Protein AF-A0A842PFP7-F1 (afdb_monomer)

Mean predicted aligned error: 5.29 Å

Structure (mmCIF, N/CA/C/O backbone):
data_AF-A0A842PFP7-F1
#
_entry.id   AF-A0A842PFP7-F1
#
loop_
_atom_site.group_PDB
_atom_site.id
_atom_site.type_symbol
_atom_site.label_atom_id
_atom_site.label_alt_id
_atom_site.label_comp_id
_atom_site.label_asym_id
_atom_site.label_entity_id
_atom_site.label_seq_id
_atom_site.pdbx_PDB_ins_code
_atom_site.Cartn_x
_atom_site.Cartn_y
_atom_site.Cartn_z
_atom_site.occupancy
_atom_site.B_iso_or_equiv
_atom_site.auth_seq_id
_atom_site.auth_comp_id
_atom_site.auth_asym_id
_atom_site.auth_atom_id
_atom_site.pdbx_PDB_model_num
ATOM 1 N N . PHE A 1 1 ? -12.651 -3.821 22.598 1.00 84.25 1 PHE A N 1
ATOM 2 C CA . PHE A 1 1 ? -13.969 -4.424 22.304 1.00 84.25 1 PHE A CA 1
ATOM 3 C C . PHE A 1 1 ? -15.049 -3.924 23.261 1.00 84.25 1 PHE A C 1
ATOM 5 O O . PHE A 1 1 ? -15.957 -3.233 22.814 1.00 84.25 1 PHE A O 1
ATOM 12 N N . GLU A 1 2 ? -14.904 -4.148 24.573 1.00 88.50 2 GLU A N 1
ATOM 13 C CA . GLU A 1 2 ? -15.888 -3.735 25.594 1.00 88.50 2 GLU A CA 1
ATOM 14 C C . 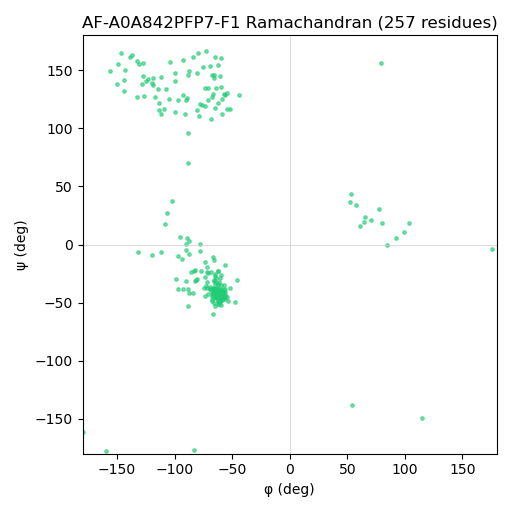GLU A 1 2 ? -16.251 -2.244 25.524 1.00 88.50 2 GLU A C 1
ATOM 16 O O . GLU A 1 2 ? -17.424 -1.899 25.436 1.00 88.50 2 GLU A O 1
ATOM 21 N N . LYS A 1 3 ? -15.245 -1.358 25.443 1.00 88.62 3 LYS A N 1
ATOM 22 C CA . LYS A 1 3 ? -15.447 0.098 25.309 1.00 88.62 3 LYS A CA 1
ATOM 23 C C . LYS A 1 3 ? -16.290 0.491 24.083 1.00 88.62 3 LYS A C 1
ATOM 25 O O . LYS A 1 3 ? -17.019 1.472 24.141 1.00 88.62 3 LYS A O 1
ATOM 30 N N . ARG A 1 4 ? -16.166 -0.237 22.964 1.00 89.62 4 ARG A N 1
ATOM 31 C CA . ARG A 1 4 ? -16.817 0.105 21.684 1.00 89.62 4 ARG A CA 1
ATOM 32 C C . ARG A 1 4 ? -18.222 -0.476 21.567 1.00 89.62 4 ARG A C 1
ATOM 34 O O . ARG A 1 4 ? -19.101 0.205 21.047 1.00 89.62 4 ARG A O 1
ATOM 41 N N . PHE A 1 5 ? -18.395 -1.726 21.993 1.00 90.62 5 PHE A N 1
ATOM 42 C CA . PHE A 1 5 ? -19.610 -2.510 21.753 1.00 90.62 5 PHE A CA 1
ATOM 43 C C . PHE A 1 5 ? -20.421 -2.786 23.025 1.00 90.62 5 PHE A C 1
ATOM 45 O O . PHE A 1 5 ? -21.506 -3.351 22.941 1.00 90.62 5 PHE A O 1
ATOM 52 N N . GLY A 1 6 ? -19.913 -2.428 24.210 1.00 89.44 6 GLY A N 1
ATOM 53 C CA . GLY A 1 6 ? -20.594 -2.679 25.485 1.00 89.44 6 GLY A CA 1
ATOM 54 C C . GLY A 1 6 ? -20.764 -4.166 25.812 1.00 89.44 6 GLY A C 1
ATOM 55 O O . GLY A 1 6 ? -21.626 -4.527 26.608 1.00 89.44 6 GLY A O 1
ATOM 56 N N . ARG A 1 7 ? -19.976 -5.040 25.174 1.00 85.50 7 ARG A N 1
ATOM 57 C CA . ARG A 1 7 ? -20.019 -6.494 25.355 1.00 85.50 7 ARG A CA 1
ATOM 58 C C . ARG A 1 7 ? -18.827 -6.947 26.181 1.00 85.50 7 ARG A C 1
ATOM 60 O O . ARG A 1 7 ? -17.694 -6.677 25.789 1.00 85.50 7 ARG A O 1
ATOM 67 N N . THR A 1 8 ? -19.086 -7.653 27.278 1.00 87.75 8 THR A N 1
ATOM 68 C CA . THR A 1 8 ? -18.049 -8.392 28.005 1.00 87.75 8 THR A CA 1
ATOM 69 C C . THR A 1 8 ? -17.557 -9.537 27.136 1.00 87.75 8 THR A C 1
ATOM 71 O O . THR A 1 8 ? -18.361 -10.313 26.614 1.00 87.75 8 THR A O 1
ATOM 74 N N . VAL A 1 9 ? -16.241 -9.641 26.983 1.00 85.94 9 VAL A N 1
ATOM 75 C CA . VAL A 1 9 ? -15.642 -10.691 26.158 1.00 85.94 9 VAL A CA 1
ATOM 76 C C . VAL A 1 9 ? -15.653 -12.010 26.930 1.00 85.94 9 VAL A C 1
ATOM 78 O O . VAL A 1 9 ? -15.108 -12.104 28.029 1.00 85.94 9 VAL A O 1
ATOM 81 N N . SER A 1 10 ? -16.306 -13.034 26.378 1.00 84.69 10 SER A N 1
ATOM 82 C CA . SER A 1 10 ? -16.307 -14.382 26.959 1.00 84.69 10 SER A CA 1
ATOM 83 C C . SER A 1 10 ? -14.958 -15.055 26.699 1.00 84.69 10 SER A C 1
ATOM 85 O O . SER A 1 10 ? -14.316 -14.723 25.706 1.00 84.69 10 SER A O 1
ATOM 87 N N . PRO A 1 11 ? -14.502 -16.002 27.538 1.00 91.06 11 PRO A N 1
ATOM 88 C CA . PRO A 1 11 ? -13.272 -16.737 27.264 1.00 91.06 11 PRO A CA 1
ATOM 89 C C . PRO A 1 11 ? -13.312 -17.394 25.881 1.00 91.06 11 PRO A C 1
ATOM 91 O O . PRO A 1 11 ? -14.273 -18.085 25.546 1.00 91.06 11 PRO A O 1
ATOM 94 N N . PHE A 1 12 ? -12.257 -17.195 25.097 1.00 91.50 12 PHE A N 1
ATOM 95 C CA . PHE A 1 12 ? -12.126 -17.747 23.753 1.00 91.50 12 PHE A CA 1
ATOM 96 C C . PHE A 1 12 ? -10.713 -18.296 23.536 1.00 91.50 12 PHE A C 1
ATOM 98 O O . PHE A 1 12 ? -9.770 -17.967 24.259 1.00 91.50 12 PHE A O 1
ATOM 105 N N . LYS A 1 13 ? -10.572 -19.128 22.505 1.00 93.88 13 LYS A N 1
ATOM 106 C CA . LYS A 1 13 ? -9.288 -19.538 21.938 1.00 93.88 13 LYS A CA 1
ATOM 107 C C . LYS A 1 13 ? -9.256 -19.039 20.499 1.00 93.88 13 LYS A C 1
ATOM 109 O O . LYS A 1 13 ? -10.187 -19.314 19.751 1.00 93.88 13 LYS A O 1
ATOM 114 N N . ALA A 1 14 ? -8.207 -18.313 20.134 1.00 92.69 14 ALA A N 1
ATOM 115 C CA . ALA A 1 14 ? -7.992 -17.850 18.771 1.00 92.69 14 ALA A CA 1
ATOM 116 C C . ALA A 1 14 ? -6.749 -18.526 18.192 1.00 92.69 14 ALA A C 1
ATOM 118 O O . ALA A 1 14 ? -5.709 -18.598 18.848 1.00 92.69 14 ALA A O 1
ATOM 119 N N . GLU A 1 15 ? -6.873 -19.017 16.967 1.00 94.69 15 GLU A N 1
ATOM 120 C CA . GLU A 1 15 ? -5.774 -19.518 16.150 1.00 94.69 15 GLU A CA 1
ATOM 121 C C . GLU A 1 15 ? -5.788 -18.728 14.842 1.00 94.69 15 GLU A C 1
ATOM 123 O O . GLU A 1 15 ? -6.857 -18.373 14.345 1.00 94.69 15 GLU A O 1
ATOM 128 N N . VAL A 1 16 ? -4.608 -18.406 14.318 1.00 92.94 16 VAL A N 1
ATOM 129 C CA . VAL A 1 16 ? -4.468 -17.630 13.086 1.00 92.94 16 VAL A CA 1
ATOM 130 C C . VAL A 1 16 ? -3.581 -18.379 12.108 1.00 92.94 16 VAL A C 1
ATOM 132 O O . VAL A 1 16 ? -2.457 -18.767 12.431 1.00 92.94 16 VAL A O 1
ATOM 135 N N . GLU A 1 17 ? -4.092 -18.540 10.896 1.00 94.00 17 GLU A N 1
ATOM 136 C CA . GLU A 1 17 ? -3.351 -18.981 9.725 1.00 94.00 17 GLU A CA 1
ATOM 137 C C . GLU A 1 17 ? -3.448 -17.872 8.676 1.00 94.00 17 GLU A C 1
ATOM 139 O O . GLU A 1 17 ? -4.489 -17.231 8.532 1.00 94.00 17 GLU A O 1
ATOM 144 N N . THR A 1 18 ? -2.349 -17.584 7.983 1.00 91.38 18 THR A N 1
ATOM 145 C CA . THR A 1 18 ? -2.320 -16.537 6.960 1.00 91.38 18 THR A CA 1
ATOM 146 C C . THR A 1 18 ? -1.428 -16.944 5.803 1.00 91.38 18 THR A C 1
ATOM 148 O O . THR A 1 18 ? -0.366 -17.537 5.995 1.00 91.38 18 THR A O 1
ATOM 151 N N . THR A 1 19 ? -1.867 -16.590 4.600 1.00 89.31 19 THR A N 1
ATOM 152 C CA . THR A 1 19 ? -1.094 -16.711 3.363 1.00 89.31 19 THR A CA 1
ATOM 153 C C . THR A 1 19 ? -0.232 -15.476 3.099 1.00 89.31 19 THR A C 1
ATOM 155 O O . THR A 1 19 ? 0.600 -15.505 2.197 1.00 89.31 19 THR A O 1
ATOM 158 N N . ILE A 1 20 ? -0.395 -14.396 3.878 1.00 90.25 20 ILE A N 1
ATOM 159 C CA . ILE A 1 20 ? 0.415 -13.184 3.743 1.00 90.25 20 ILE A CA 1
ATOM 160 C C . ILE A 1 20 ? 1.813 -13.475 4.309 1.00 90.25 20 ILE A C 1
ATOM 162 O O . ILE A 1 20 ? 1.936 -13.761 5.507 1.00 90.25 20 ILE A O 1
ATOM 166 N N . PRO A 1 21 ? 2.882 -13.381 3.496 1.00 88.44 21 PRO A N 1
ATOM 167 C CA . PRO A 1 21 ? 4.229 -13.643 3.974 1.00 88.44 21 PRO A CA 1
ATOM 168 C C . PRO A 1 21 ? 4.621 -12.679 5.098 1.00 88.44 21 PRO A C 1
ATOM 170 O O . PRO A 1 21 ? 4.231 -11.506 5.139 1.00 88.44 21 PRO A O 1
ATOM 173 N N . ARG A 1 22 ? 5.401 -13.184 6.053 1.00 85.12 22 ARG A N 1
ATOM 174 C CA . ARG A 1 22 ? 5.746 -12.421 7.254 1.00 85.12 22 ARG A CA 1
ATOM 175 C C . ARG A 1 22 ? 6.762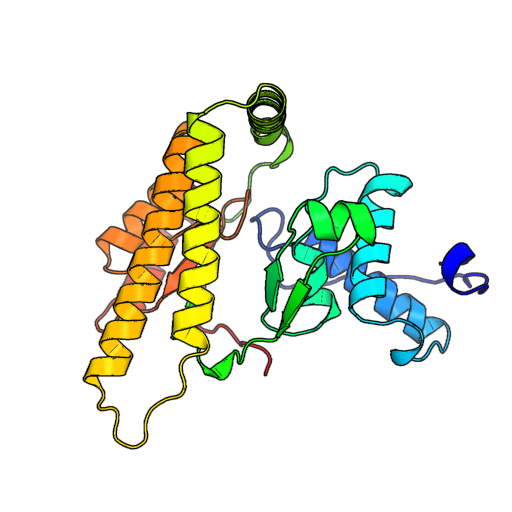 -11.330 6.945 1.00 85.12 22 ARG A C 1
ATOM 177 O O . ARG A 1 22 ? 7.779 -11.581 6.314 1.00 85.12 22 ARG A O 1
ATOM 184 N N . GLN A 1 23 ? 6.495 -10.135 7.470 1.00 81.75 23 GLN A N 1
ATOM 185 C CA . GLN A 1 23 ? 7.404 -8.981 7.453 1.00 81.75 23 GLN A CA 1
ATOM 186 C C . GLN A 1 23 ? 7.800 -8.481 6.057 1.00 81.75 23 GLN A C 1
ATOM 188 O O . GLN A 1 23 ? 8.701 -7.662 5.957 1.00 81.75 23 GLN A O 1
ATOM 193 N N . VAL A 1 24 ? 7.085 -8.871 4.993 1.00 85.06 24 VAL A N 1
ATOM 194 C CA . VAL A 1 24 ? 7.456 -8.475 3.624 1.00 85.06 24 VAL A CA 1
ATOM 195 C C . VAL A 1 24 ? 6.843 -7.153 3.131 1.00 85.06 24 VAL A C 1
ATOM 197 O O . VAL A 1 24 ? 6.993 -6.781 1.969 1.00 85.06 24 VAL A O 1
ATOM 200 N N . GLY A 1 25 ? 6.135 -6.414 3.990 1.00 86.06 25 GLY A N 1
ATOM 201 C CA . GLY A 1 25 ? 5.490 -5.148 3.611 1.00 86.06 25 GLY A CA 1
ATOM 202 C C . GLY A 1 25 ? 4.185 -5.314 2.819 1.00 86.06 25 GLY A C 1
ATOM 203 O O . GLY A 1 25 ? 3.858 -4.456 2.005 1.00 86.06 25 GLY A O 1
ATOM 204 N N . LEU A 1 26 ? 3.451 -6.406 3.062 1.00 91.25 26 LEU A N 1
ATOM 205 C CA . LEU A 1 26 ? 2.120 -6.700 2.497 1.00 91.25 26 LEU A CA 1
ATOM 206 C C . LEU A 1 26 ? 0.994 -6.542 3.535 1.00 91.25 26 LEU A C 1
ATOM 208 O O . LEU A 1 26 ? -0.030 -7.214 3.464 1.00 91.25 26 LEU A O 1
ATOM 212 N N . SER A 1 27 ? 1.206 -5.685 4.539 1.00 91.62 27 SER A N 1
ATOM 213 C CA . SER A 1 27 ? 0.182 -5.329 5.534 1.00 91.62 27 SER A CA 1
ATOM 214 C C . SER A 1 27 ? -0.402 -6.512 6.326 1.00 91.62 27 SER A C 1
ATOM 216 O O . SER A 1 27 ? -1.571 -6.516 6.703 1.00 91.62 27 SER A O 1
ATOM 218 N N . GLY A 1 28 ? 0.419 -7.529 6.601 1.00 91.69 28 GLY A N 1
ATOM 219 C CA . GLY A 1 28 ? -0.031 -8.740 7.292 1.00 91.69 28 GLY A CA 1
ATOM 220 C C . GLY A 1 28 ? -0.481 -8.516 8.740 1.00 91.69 28 GLY A C 1
ATOM 221 O O . GLY A 1 28 ? -1.416 -9.176 9.180 1.00 91.69 28 GLY A O 1
ATOM 222 N N . SER A 1 29 ? 0.138 -7.585 9.478 1.00 90.50 29 SER A N 1
ATOM 223 C CA . SER A 1 29 ? -0.236 -7.310 10.876 1.00 90.50 29 SER A CA 1
ATOM 224 C C . SER A 1 29 ? -1.656 -6.757 10.977 1.00 90.50 29 SER A C 1
ATOM 226 O O . SER A 1 29 ? -2.506 -7.355 11.628 1.00 90.50 29 SER A O 1
ATOM 228 N N . SER A 1 30 ? -1.946 -5.696 10.229 1.00 93.38 30 SER A N 1
ATOM 229 C CA . SER A 1 30 ? -3.274 -5.090 10.179 1.00 93.38 30 SER A CA 1
ATOM 230 C C . SER A 1 30 ? -4.342 -6.035 9.649 1.00 93.38 30 SER A C 1
ATOM 232 O O . SER A 1 30 ? -5.473 -6.003 10.132 1.00 93.38 30 SER A O 1
ATOM 234 N N . ALA A 1 31 ? -3.987 -6.920 8.711 1.00 94.38 31 ALA A N 1
ATOM 235 C CA . ALA A 1 31 ? -4.905 -7.937 8.213 1.00 94.38 31 ALA A CA 1
ATOM 236 C C . ALA A 1 31 ? -5.296 -8.924 9.323 1.00 94.38 31 ALA A C 1
ATOM 238 O O . ALA A 1 31 ? -6.477 -9.227 9.482 1.00 94.38 31 ALA A O 1
ATOM 239 N N . ILE A 1 32 ? -4.325 -9.383 10.122 1.00 94.62 32 ILE A N 1
ATOM 240 C CA . ILE A 1 32 ? -4.573 -10.267 11.270 1.00 94.62 32 ILE A CA 1
ATOM 241 C C . ILE A 1 32 ? -5.444 -9.562 12.309 1.00 94.62 32 ILE A C 1
ATOM 243 O O . ILE A 1 32 ? -6.397 -10.155 12.806 1.00 94.62 32 ILE A O 1
ATOM 247 N N . GLU A 1 33 ? -5.156 -8.302 12.622 1.00 94.69 33 GLU A N 1
ATOM 248 C CA . GLU A 1 33 ? -5.920 -7.545 13.614 1.00 94.69 33 GLU A CA 1
ATOM 249 C C . GLU A 1 33 ? -7.355 -7.264 13.162 1.00 94.69 33 GLU A C 1
ATOM 251 O O . GLU A 1 33 ? -8.297 -7.441 13.939 1.00 94.69 33 GLU A O 1
ATOM 256 N N . THR A 1 34 ? -7.540 -6.911 11.888 1.00 95.69 34 THR A N 1
ATOM 257 C CA . THR A 1 34 ? -8.862 -6.730 11.276 1.00 95.69 34 THR A CA 1
ATOM 258 C C . THR A 1 34 ? -9.645 -8.044 11.288 1.00 95.69 34 THR A C 1
ATOM 260 O O . THR A 1 34 ? -10.784 -8.076 11.757 1.00 95.69 34 THR A O 1
ATOM 263 N N . ALA A 1 35 ? -9.031 -9.151 10.854 1.00 95.50 35 ALA A N 1
ATOM 264 C CA . ALA A 1 35 ? -9.655 -10.474 10.863 1.00 95.50 35 ALA A CA 1
ATOM 265 C C . ALA A 1 35 ? -10.009 -10.935 12.284 1.00 95.50 35 ALA A C 1
ATOM 267 O O . ALA A 1 35 ? -11.083 -11.498 12.509 1.00 95.50 35 ALA A O 1
ATOM 268 N N . PHE A 1 36 ? -9.140 -10.666 13.258 1.00 95.00 36 PHE A N 1
ATOM 269 C CA . PHE A 1 36 ? -9.385 -10.983 14.659 1.00 95.00 36 PHE A CA 1
ATOM 270 C C . PHE A 1 36 ? -10.569 -10.188 15.219 1.00 95.00 36 PHE A C 1
ATOM 272 O O . PHE A 1 36 ? -11.437 -10.762 15.874 1.00 95.00 36 PHE A O 1
ATOM 279 N N . LEU A 1 37 ? -10.657 -8.889 14.923 1.00 94.31 37 LEU A N 1
ATOM 280 C CA . LEU A 1 37 ? -11.768 -8.048 15.362 1.00 94.31 37 LEU A CA 1
ATOM 281 C C . LEU A 1 37 ? -13.102 -8.477 14.734 1.00 94.31 37 LEU A C 1
ATOM 283 O O . LEU A 1 37 ? -14.097 -8.579 15.451 1.00 94.31 37 LEU A O 1
ATOM 287 N N . LEU A 1 38 ? -13.113 -8.792 13.436 1.00 94.50 38 LEU A N 1
ATOM 288 C CA . LEU A 1 38 ? -14.283 -9.347 12.746 1.00 94.50 38 LEU A CA 1
ATOM 289 C C . LEU A 1 38 ? -14.702 -10.703 13.334 1.00 94.50 38 LEU A C 1
ATOM 291 O O . LEU A 1 38 ? -15.882 -10.932 13.591 1.00 94.50 38 LEU A O 1
ATOM 295 N N . SER A 1 39 ? -13.736 -11.578 13.624 1.00 94.69 39 SER A N 1
ATOM 296 C CA . SER A 1 39 ? -13.994 -12.871 14.271 1.00 94.69 39 SER A CA 1
ATOM 297 C C . SER A 1 39 ? -14.578 -12.693 15.671 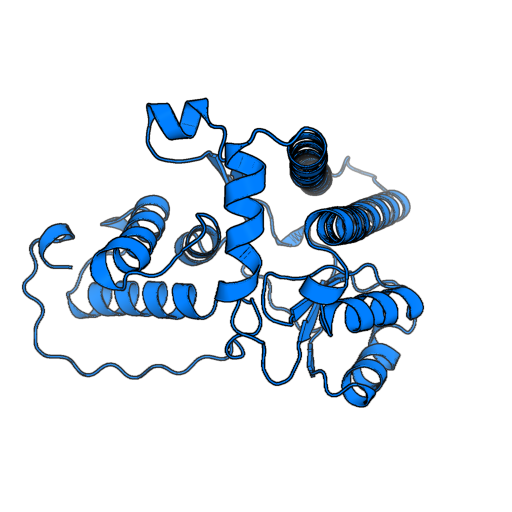1.00 94.69 39 SER A C 1
ATOM 299 O O . SER A 1 39 ? -15.485 -13.422 16.063 1.00 94.69 39 SER A O 1
ATOM 301 N N . LEU A 1 40 ? -14.101 -11.696 16.421 1.00 93.44 40 LEU A N 1
ATOM 302 C CA . LEU A 1 40 ? -14.613 -11.377 17.748 1.00 93.44 40 LEU A CA 1
ATOM 303 C C . LEU A 1 40 ? -16.031 -10.789 17.689 1.00 93.44 40 LEU A C 1
ATOM 305 O O . LEU A 1 40 ? -16.851 -11.099 18.548 1.00 93.44 40 LEU A O 1
ATOM 309 N N . MET A 1 41 ? -16.346 -9.983 16.671 1.00 93.81 41 MET A N 1
ATOM 310 C CA . MET A 1 41 ? -17.716 -9.529 16.414 1.00 93.81 41 MET A CA 1
ATOM 311 C C . MET A 1 41 ? -18.649 -10.711 16.140 1.00 93.81 41 MET A C 1
ATOM 313 O O . MET A 1 41 ? -19.679 -10.828 16.802 1.00 93.81 41 MET A O 1
ATOM 317 N N . ALA A 1 42 ? -18.251 -11.618 15.243 1.00 93.31 42 ALA A N 1
ATOM 318 C CA . ALA A 1 42 ? -19.018 -12.818 14.921 1.00 93.31 42 ALA A CA 1
ATOM 319 C C . ALA A 1 42 ? -19.206 -13.734 16.143 1.00 93.31 42 ALA A C 1
ATOM 321 O O . ALA A 1 42 ? -20.304 -14.219 16.389 1.00 93.31 42 ALA A O 1
ATOM 322 N N . PHE A 1 43 ? -18.161 -13.915 16.957 1.00 93.12 43 PHE A N 1
ATOM 323 C CA . PHE A 1 43 ? -18.219 -14.696 18.198 1.00 93.12 43 PHE A C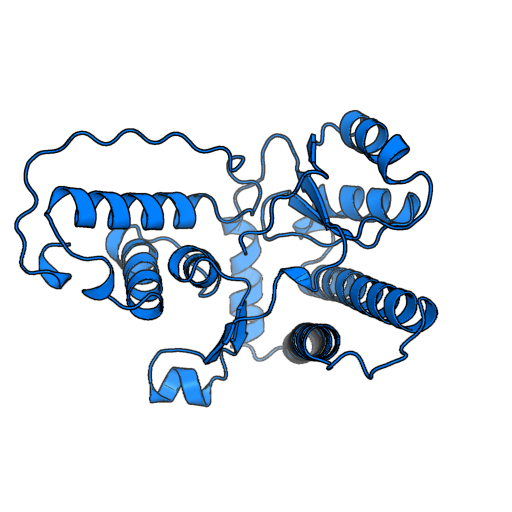A 1
ATOM 324 C C . PHE A 1 43 ? -19.198 -14.122 19.239 1.00 93.12 43 PHE A C 1
ATOM 326 O O . PHE A 1 43 ? -19.659 -14.845 20.119 1.00 93.12 43 PHE A O 1
ATOM 333 N N . HIS A 1 44 ? -19.515 -12.830 19.145 1.00 91.88 44 HIS A N 1
ATOM 334 C CA . HIS A 1 44 ? -20.424 -12.119 20.043 1.00 91.88 44 HIS A CA 1
ATOM 335 C C . HIS A 1 44 ? -21.771 -11.756 19.401 1.00 91.88 44 HIS A C 1
ATOM 337 O O . HIS A 1 44 ? -22.469 -10.884 19.928 1.00 91.88 44 HIS A O 1
ATOM 343 N N . ASP A 1 45 ? -22.124 -12.402 18.284 1.00 92.06 45 ASP A N 1
ATOM 344 C CA . ASP A 1 45 ? -23.366 -12.173 17.536 1.00 92.06 45 ASP A CA 1
ATOM 345 C C . ASP A 1 45 ? -23.591 -10.686 17.188 1.00 92.06 45 ASP A C 1
ATOM 347 O O . ASP A 1 45 ? -24.709 -10.168 17.246 1.00 92.06 45 ASP A O 1
ATOM 351 N N . LEU A 1 46 ? -22.510 -9.960 16.877 1.00 93.12 46 LEU A N 1
ATOM 352 C CA . LEU A 1 46 ? -22.588 -8.593 16.369 1.00 93.12 46 LEU A CA 1
ATOM 353 C C . LEU A 1 46 ? -22.690 -8.613 14.845 1.00 93.12 46 LEU A C 1
ATOM 355 O O . LEU A 1 46 ? -21.837 -9.181 14.163 1.00 93.12 46 LEU A O 1
ATOM 359 N N . GLU A 1 47 ? -23.712 -7.945 14.316 1.00 92.31 47 GLU A N 1
ATOM 360 C CA . GLU A 1 47 ? -23.900 -7.780 12.876 1.00 92.31 47 GLU A CA 1
ATOM 361 C C . GLU A 1 47 ? -22.776 -6.920 12.276 1.00 92.31 47 GLU A C 1
ATOM 363 O O . GLU A 1 47 ? -22.262 -5.996 12.918 1.00 92.31 47 GLU A O 1
ATOM 368 N N . LEU A 1 48 ? -22.371 -7.219 11.038 1.00 88.25 48 LEU A N 1
ATOM 369 C CA . LEU A 1 48 ? -21.285 -6.494 10.363 1.00 88.25 48 LEU A CA 1
ATOM 370 C C . LEU A 1 48 ? -21.621 -5.016 10.120 1.00 88.25 48 LEU A C 1
ATOM 372 O O . LEU A 1 48 ? -20.720 -4.187 10.121 1.00 88.25 48 LEU A O 1
ATOM 376 N N . ASP A 1 49 ? -22.898 -4.672 9.964 1.00 91.56 49 ASP A N 1
ATOM 377 C CA . ASP A 1 49 ? -23.374 -3.297 9.779 1.00 91.56 49 ASP A CA 1
ATOM 378 C C . ASP A 1 49 ? -23.430 -2.481 11.085 1.00 91.56 49 ASP A C 1
ATOM 380 O O . ASP A 1 49 ? -23.633 -1.265 11.048 1.00 91.56 49 ASP A O 1
ATOM 384 N N . SER A 1 50 ? -23.158 -3.107 12.238 1.00 93.44 50 SER A N 1
ATOM 385 C CA . SER A 1 50 ? -23.022 -2.415 13.530 1.00 93.44 50 SER A CA 1
ATOM 386 C C . SER A 1 50 ? -21.816 -1.466 13.593 1.00 93.44 50 SER A C 1
ATOM 388 O O . SER A 1 50 ? -21.704 -0.639 14.508 1.00 93.44 50 SER A O 1
ATOM 390 N N . ILE A 1 51 ? -20.907 -1.571 12.623 1.00 95.00 51 ILE A N 1
ATOM 391 C CA . ILE A 1 51 ? -19.749 -0.704 12.446 1.00 95.00 51 ILE A CA 1
ATOM 392 C C . ILE A 1 51 ? -19.499 -0.493 10.951 1.00 95.00 51 ILE A C 1
ATOM 394 O O . ILE A 1 51 ? -19.458 -1.436 10.171 1.00 95.00 51 ILE A O 1
ATOM 398 N N . SER A 1 52 ? -19.307 0.752 10.522 1.00 95.44 52 SER A N 1
ATOM 399 C CA . SER A 1 52 ? -18.922 1.000 9.128 1.00 95.44 52 SER A CA 1
ATOM 400 C C . SER A 1 52 ? -17.489 0.524 8.853 1.00 95.44 52 SER A C 1
ATOM 402 O O . SER A 1 52 ? -16.640 0.558 9.744 1.00 95.44 52 SER A O 1
ATOM 404 N N . ALA A 1 53 ? -17.171 0.181 7.600 1.00 95.62 53 ALA A N 1
ATOM 405 C CA . ALA A 1 53 ? -15.811 -0.188 7.184 1.00 95.62 53 ALA A CA 1
ATOM 406 C C . ALA A 1 53 ? -14.749 0.858 7.586 1.00 95.62 53 ALA A C 1
ATOM 408 O O . ALA A 1 53 ? -13.649 0.523 8.020 1.00 95.62 53 ALA A O 1
ATOM 409 N N . ARG A 1 54 ? -15.098 2.151 7.518 1.00 95.88 54 ARG A N 1
ATOM 410 C CA . ARG A 1 54 ? -14.256 3.242 8.031 1.00 95.88 54 ARG A CA 1
ATOM 411 C C . ARG A 1 54 ? -13.993 3.104 9.530 1.00 95.88 54 ARG A C 1
ATOM 413 O O . ARG A 1 54 ? -12.849 3.191 9.960 1.00 95.88 54 ARG A O 1
ATOM 420 N N . GLU A 1 55 ? -15.049 2.952 10.324 1.00 95.75 55 GLU A N 1
ATOM 421 C CA . GLU A 1 55 ? -14.930 2.866 11.782 1.00 95.75 55 GLU A CA 1
ATOM 422 C C . GLU A 1 55 ? -14.189 1.603 12.216 1.00 95.75 55 GLU A C 1
ATOM 424 O O . GLU A 1 55 ? -13.486 1.641 13.223 1.00 95.75 55 GLU A O 1
ATOM 429 N N . LEU A 1 56 ? -14.317 0.509 11.459 1.00 96.56 56 LEU A N 1
ATOM 430 C CA . LEU A 1 56 ? -13.530 -0.701 11.657 1.00 96.56 56 LEU A CA 1
ATOM 431 C C . LEU A 1 56 ? -12.037 -0.412 11.454 1.00 96.56 56 LEU A C 1
ATOM 433 O O . LEU A 1 56 ? -11.246 -0.673 12.359 1.00 96.56 56 LEU A O 1
ATOM 437 N N . ALA A 1 57 ? -11.667 0.218 10.336 1.00 96.56 57 ALA A N 1
ATOM 438 C CA . ALA A 1 57 ? -10.280 0.591 10.056 1.00 96.56 57 ALA A CA 1
ATOM 439 C C . ALA A 1 57 ? -9.697 1.537 11.124 1.00 96.56 57 ALA A C 1
ATOM 441 O O . ALA A 1 57 ? -8.563 1.360 11.568 1.00 96.56 57 ALA A O 1
ATOM 442 N N . GLU A 1 58 ? -10.481 2.524 11.569 1.00 94.88 58 GLU A N 1
ATOM 443 C CA . GLU A 1 58 ? -10.099 3.458 12.637 1.00 94.88 58 GLU A CA 1
ATOM 444 C C . GLU A 1 58 ? -9.946 2.761 13.994 1.00 94.88 58 GLU A C 1
ATOM 446 O O . GLU A 1 58 ? -9.060 3.110 14.774 1.00 94.88 58 GLU A O 1
ATOM 451 N N . LEU A 1 59 ? -10.801 1.781 14.295 1.00 95.06 59 LEU A N 1
ATOM 452 C CA . LEU A 1 59 ? -10.718 1.005 15.527 1.00 95.06 59 LEU A CA 1
ATOM 453 C C . LEU A 1 59 ? -9.464 0.128 15.549 1.00 95.06 59 LEU A C 1
ATOM 455 O O . LEU A 1 59 ? -8.777 0.112 16.566 1.00 95.06 59 LEU A O 1
ATOM 459 N N . VAL A 1 60 ? -9.142 -0.545 14.442 1.00 96.00 60 VAL A N 1
ATOM 460 C CA . VAL A 1 60 ? -7.902 -1.328 14.321 1.00 96.00 60 VAL A CA 1
ATOM 461 C C . VAL A 1 60 ? -6.681 -0.418 14.468 1.00 96.00 60 VAL A C 1
ATOM 463 O O . VAL A 1 60 ? -5.810 -0.702 15.282 1.00 96.00 60 VAL A O 1
ATOM 466 N N . LEU A 1 61 ? -6.657 0.739 13.796 1.00 95.44 61 LEU A N 1
ATOM 467 C CA . LEU A 1 61 ? -5.563 1.708 13.938 1.00 95.44 61 LEU A CA 1
ATOM 468 C C . LEU A 1 61 ? -5.358 2.163 15.395 1.00 95.44 61 LEU A C 1
ATOM 470 O O . LEU A 1 61 ? -4.224 2.299 15.858 1.00 95.44 61 LEU A O 1
ATOM 474 N N . LYS A 1 62 ? -6.445 2.402 16.137 1.00 93.50 62 LYS A N 1
ATOM 475 C CA . LYS A 1 62 ? -6.365 2.751 17.564 1.00 93.50 62 LYS A CA 1
ATOM 476 C C . LYS A 1 62 ? -5.821 1.605 18.407 1.00 93.50 62 LYS A C 1
ATOM 478 O O . LYS A 1 62 ? -5.031 1.855 19.306 1.00 93.50 62 LYS A O 1
ATOM 483 N N . ILE A 1 63 ? -6.215 0.365 18.120 1.00 92.75 63 ILE A N 1
ATOM 484 C CA . ILE A 1 63 ? -5.693 -0.810 18.830 1.00 92.75 63 ILE A CA 1
ATOM 485 C C . ILE A 1 63 ? -4.175 -0.901 18.637 1.00 92.75 63 ILE A C 1
ATOM 487 O O . ILE A 1 63 ? -3.442 -0.993 19.619 1.00 92.75 63 ILE A O 1
ATOM 491 N N . GLU A 1 64 ? -3.688 -0.777 17.405 1.00 92.12 64 GLU A N 1
ATOM 492 C CA . GLU A 1 64 ? -2.250 -0.832 17.126 1.00 92.12 64 GLU A CA 1
ATOM 493 C C . GLU A 1 64 ? -1.459 0.271 17.812 1.00 92.12 64 GLU A C 1
ATOM 495 O O . GLU A 1 64 ? -0.387 0.025 18.362 1.00 92.12 64 GLU A O 1
ATOM 500 N N . THR A 1 65 ? -1.973 1.498 17.770 1.00 92.50 65 THR A N 1
ATOM 501 C CA . THR A 1 65 ? -1.228 2.670 18.235 1.00 92.50 65 THR A CA 1
ATOM 502 C C . THR A 1 65 ? -1.338 2.873 19.744 1.00 92.50 65 THR A C 1
ATOM 504 O O . THR A 1 65 ? -0.333 3.171 20.387 1.00 92.50 65 THR A O 1
ATOM 507 N N . GLU A 1 66 ? -2.523 2.694 20.331 1.00 92.69 66 GLU A N 1
ATOM 508 C CA . GLU A 1 66 ? -2.785 2.982 21.747 1.00 92.69 66 GLU A CA 1
ATOM 509 C C . GLU A 1 66 ? -2.597 1.757 22.650 1.00 92.69 66 GLU A C 1
ATOM 511 O O . GLU A 1 66 ? -2.087 1.896 23.759 1.00 92.69 66 GLU A O 1
ATOM 516 N N . GLU A 1 67 ? -2.994 0.564 22.197 1.00 90.25 67 GLU A N 1
ATOM 517 C CA . GLU A 1 67 ? -2.962 -0.650 23.026 1.00 90.25 67 GLU A CA 1
ATOM 518 C C . GLU A 1 67 ? -1.695 -1.485 22.757 1.00 90.25 67 GLU A C 1
ATOM 520 O O . GLU A 1 67 ? -1.096 -2.011 23.695 1.00 90.25 67 GLU A O 1
ATOM 525 N N . LEU A 1 68 ? -1.242 -1.578 21.498 1.00 89.19 68 LEU A N 1
ATOM 526 C CA . LEU A 1 68 ? -0.009 -2.298 21.134 1.00 89.19 68 LEU A CA 1
ATOM 527 C C . LEU A 1 68 ? 1.239 -1.399 21.082 1.00 89.19 68 LEU A C 1
ATOM 529 O O . LEU A 1 68 ? 2.358 -1.913 21.035 1.00 89.19 68 LEU A O 1
ATOM 533 N N . GLY A 1 69 ? 1.070 -0.072 21.105 1.00 88.62 69 GLY A N 1
ATOM 534 C CA . GLY A 1 69 ? 2.176 0.891 21.092 1.00 88.62 69 GLY A CA 1
ATOM 535 C C . GLY A 1 69 ? 3.001 0.885 19.800 1.00 88.62 69 GLY A C 1
ATOM 536 O O . GLY A 1 69 ? 4.178 1.252 19.817 1.00 88.62 69 GLY A O 1
ATOM 537 N N . MET A 1 70 ? 2.420 0.436 18.687 1.00 85.31 70 MET A N 1
ATOM 538 C CA . MET A 1 70 ? 3.089 0.343 17.392 1.00 85.31 70 MET A CA 1
ATOM 539 C C . MET A 1 70 ? 2.972 1.647 16.599 1.00 85.31 70 MET A C 1
ATOM 541 O O . MET A 1 70 ? 1.982 2.374 16.674 1.00 85.31 70 MET A O 1
ATOM 545 N N . VAL A 1 71 ? 3.982 1.931 15.774 1.00 82.81 71 VAL A N 1
ATOM 546 C CA . VAL A 1 71 ? 3.897 3.001 14.773 1.00 82.81 71 VAL A CA 1
ATOM 547 C C . VAL A 1 71 ? 3.133 2.463 13.566 1.00 82.81 71 VAL A C 1
ATOM 549 O O . VAL A 1 71 ? 3.618 1.560 12.887 1.00 82.81 71 VAL A O 1
ATOM 552 N N . ALA A 1 72 ? 1.963 3.032 13.282 1.00 83.94 72 ALA A N 1
ATOM 553 C CA . ALA A 1 72 ? 1.100 2.592 12.190 1.00 83.94 72 ALA A CA 1
ATOM 554 C C . ALA A 1 72 ? 0.761 3.738 11.229 1.00 83.94 72 ALA A C 1
ATOM 556 O O . ALA A 1 72 ? 0.527 4.880 11.630 1.00 83.94 72 ALA A O 1
ATOM 557 N N . GLY A 1 73 ? 0.739 3.416 9.935 1.00 87.81 73 GLY A N 1
ATOM 558 C CA . GLY A 1 73 ? 0.246 4.309 8.892 1.00 87.81 73 GLY A CA 1
ATOM 559 C C . GLY A 1 73 ? -1.275 4.233 8.747 1.00 87.81 73 GLY A C 1
ATOM 560 O O . GLY A 1 73 ? -1.912 3.253 9.126 1.00 87.81 73 GLY A O 1
ATOM 561 N N . LEU A 1 74 ? -1.858 5.255 8.122 1.00 92.00 74 LEU A N 1
ATOM 562 C CA . LEU A 1 74 ? -3.314 5.382 7.965 1.00 92.00 74 LEU A CA 1
ATOM 563 C C . LEU A 1 74 ? -3.930 4.421 6.934 1.00 92.00 74 LEU A C 1
ATOM 565 O O . LEU A 1 74 ? -5.149 4.309 6.858 1.00 92.00 74 LEU A O 1
ATOM 569 N N . GLN A 1 75 ? -3.110 3.799 6.086 1.00 94.00 75 GLN A N 1
ATOM 570 C CA . GLN A 1 75 ? -3.568 3.210 4.828 1.00 94.00 75 GLN A CA 1
ATOM 571 C C . GLN A 1 75 ? -4.040 1.767 4.973 1.00 94.00 75 GLN A C 1
ATOM 573 O O . GLN A 1 75 ? -5.156 1.468 4.574 1.00 94.00 75 GLN A O 1
ATOM 578 N N . ASP A 1 76 ? -3.228 0.880 5.547 1.00 94.12 76 ASP A N 1
ATOM 579 C CA . ASP A 1 76 ? -3.393 -0.566 5.337 1.00 94.12 76 ASP A CA 1
ATOM 580 C C . ASP A 1 76 ? -4.751 -1.135 5.772 1.00 94.12 76 ASP A C 1
ATOM 582 O O . ASP A 1 76 ? -5.284 -2.035 5.129 1.00 94.12 76 ASP A O 1
ATOM 586 N N . ARG A 1 77 ? -5.320 -0.592 6.852 1.00 95.38 77 ARG A N 1
ATOM 587 C CA . ARG A 1 77 ? -6.567 -1.074 7.459 1.00 95.38 77 ARG A CA 1
ATOM 588 C C . ARG A 1 77 ? -7.783 -0.735 6.599 1.00 95.38 77 ARG A C 1
ATOM 590 O O . ARG A 1 77 ? -8.808 -1.401 6.701 1.00 95.38 77 ARG A O 1
ATOM 597 N N . LEU A 1 78 ? -7.685 0.298 5.759 1.00 96.69 78 LEU A N 1
ATOM 598 C CA . LEU A 1 78 ? -8.795 0.776 4.936 1.00 96.69 78 LEU A CA 1
ATOM 599 C C . LEU A 1 78 ? -9.201 -0.253 3.870 1.00 96.69 78 LEU A C 1
ATOM 601 O O . LEU A 1 78 ? -10.330 -0.723 3.951 1.00 96.69 78 LEU A O 1
ATOM 605 N N . PRO A 1 79 ? -8.341 -0.684 2.926 1.00 94.62 79 PRO A N 1
ATOM 606 C CA . PRO A 1 79 ? -8.743 -1.690 1.942 1.00 94.62 79 PRO A CA 1
ATOM 607 C C . PRO A 1 79 ? -9.135 -3.020 2.601 1.00 94.62 79 PRO A C 1
ATOM 609 O O . PRO A 1 79 ? -10.061 -3.670 2.135 1.00 94.62 79 PRO A O 1
ATOM 612 N N . GLN A 1 80 ? -8.511 -3.389 3.725 1.00 94.38 80 GLN A N 1
ATOM 613 C CA . GLN A 1 80 ? -8.866 -4.594 4.489 1.00 94.38 80 GLN A CA 1
ATOM 614 C C . GLN A 1 80 ? -10.274 -4.521 5.096 1.00 94.38 80 GLN A C 1
ATOM 616 O O . GLN A 1 80 ? -10.985 -5.519 5.111 1.00 94.38 80 GLN A O 1
ATOM 621 N N . SER A 1 81 ? -10.683 -3.347 5.586 1.00 95.50 81 SER A N 1
ATOM 622 C CA . SER A 1 81 ? -12.006 -3.152 6.189 1.00 95.50 81 SER A CA 1
ATOM 623 C C . SER A 1 81 ? -13.105 -2.921 5.153 1.00 95.50 81 SER A C 1
ATOM 625 O O . SER A 1 81 ? -14.254 -3.262 5.408 1.00 95.50 81 SER A O 1
ATOM 627 N N . TYR A 1 82 ? -12.772 -2.309 4.013 1.00 94.31 82 TYR A N 1
ATOM 628 C CA . TYR A 1 82 ? -13.717 -2.079 2.915 1.00 94.31 82 TYR A CA 1
ATOM 629 C C . TYR A 1 82 ? -13.882 -3.319 2.033 1.00 94.31 82 TYR A C 1
ATOM 631 O O . TYR A 1 82 ? -14.953 -3.517 1.477 1.00 94.31 82 TYR A O 1
ATOM 639 N N . GLY A 1 83 ? -12.840 -4.146 1.907 1.00 91.94 83 GLY A N 1
ATOM 640 C CA . GLY A 1 83 ? -12.818 -5.257 0.956 1.00 91.94 83 GLY A CA 1
ATOM 641 C C . GLY A 1 83 ? -12.709 -4.799 -0.503 1.00 91.94 83 GLY A C 1
ATOM 642 O O . GLY A 1 83 ? -13.067 -5.550 -1.399 1.00 91.94 83 GLY A O 1
ATOM 643 N N . GLU A 1 84 ? -12.227 -3.577 -0.747 1.00 92.19 84 GLU A N 1
ATOM 644 C CA . GLU A 1 84 ? -12.242 -2.927 -2.062 1.00 92.19 84 GLU A CA 1
ATOM 645 C C . GLU A 1 84 ? -10.882 -2.304 -2.409 1.00 92.19 84 GLU A C 1
ATOM 647 O O . GLU A 1 84 ? -10.091 -1.928 -1.534 1.00 92.19 84 GLU A O 1
ATOM 652 N N . MET A 1 85 ? -10.635 -2.099 -3.707 1.00 92.94 85 MET A N 1
ATOM 653 C CA . MET A 1 85 ? -9.570 -1.206 -4.162 1.00 92.94 85 MET A CA 1
ATOM 654 C C . MET A 1 85 ? -9.957 0.248 -3.870 1.00 92.94 85 MET A C 1
ATOM 656 O O . MET A 1 85 ? -10.980 0.740 -4.344 1.00 92.94 85 MET A O 1
ATOM 660 N N . LEU A 1 86 ? -9.109 0.972 -3.135 1.00 95.50 86 LEU A N 1
ATOM 661 C CA . LEU A 1 86 ? -9.390 2.343 -2.710 1.00 95.50 86 LEU A CA 1
ATOM 662 C C . LEU A 1 86 ? -8.368 3.345 -3.251 1.00 95.50 86 LEU A C 1
ATOM 664 O O . LEU A 1 86 ? -7.159 3.158 -3.128 1.00 95.50 86 LEU A O 1
ATOM 668 N N . HIS A 1 87 ? -8.856 4.493 -3.722 1.00 96.75 87 HIS A N 1
ATOM 669 C CA . HIS A 1 87 ? -8.078 5.730 -3.704 1.00 96.75 87 HIS A CA 1
ATOM 670 C C . HIS A 1 87 ? -8.343 6.478 -2.396 1.00 96.75 87 HIS A C 1
ATOM 672 O O . HIS A 1 87 ? -9.487 6.830 -2.095 1.00 96.75 87 HIS A O 1
ATOM 678 N N . MET A 1 88 ? -7.280 6.779 -1.650 1.00 97.50 88 MET A N 1
ATOM 679 C CA . MET A 1 88 ? -7.348 7.399 -0.326 1.00 97.50 88 MET A CA 1
ATOM 680 C C . MET A 1 88 ? -6.743 8.807 -0.354 1.00 97.50 88 MET A C 1
ATOM 682 O O . MET A 1 88 ? -5.573 8.971 -0.694 1.00 97.50 88 MET A O 1
ATOM 686 N N . ASP A 1 89 ? -7.530 9.817 0.016 1.00 96.56 89 ASP A N 1
ATOM 687 C CA . ASP A 1 89 ? -7.093 11.211 0.136 1.00 96.56 89 ASP A CA 1
ATOM 688 C C . ASP A 1 89 ? -7.100 11.648 1.606 1.00 96.56 89 ASP A C 1
ATOM 690 O O . ASP A 1 89 ? -8.156 11.756 2.235 1.00 96.56 89 ASP A O 1
ATOM 694 N N . PHE A 1 90 ? -5.906 11.894 2.142 1.00 95.81 90 PHE A N 1
ATOM 695 C CA . PHE A 1 90 ? -5.674 12.325 3.520 1.00 95.81 90 PHE A CA 1
ATOM 696 C C . PHE A 1 90 ? -5.383 13.830 3.609 1.00 95.81 90 PHE A C 1
ATOM 698 O O . PHE A 1 90 ? -4.534 14.241 4.397 1.00 95.81 90 PHE A O 1
ATOM 705 N N . ASP A 1 91 ? -6.051 14.651 2.790 1.00 94.75 91 ASP A N 1
ATOM 706 C CA . ASP A 1 91 ? -5.940 16.113 2.841 1.00 94.75 91 ASP A CA 1
ATOM 707 C C . ASP A 1 91 ? -5.993 16.652 4.281 1.00 94.75 91 ASP A C 1
ATOM 709 O O . ASP A 1 91 ? -6.904 16.350 5.057 1.00 94.75 91 ASP A O 1
ATOM 713 N N . GLU A 1 92 ? -5.012 17.484 4.628 1.00 93.44 92 GLU A N 1
ATOM 714 C CA . GLU A 1 92 ? -4.788 17.966 5.992 1.00 93.44 92 GLU A CA 1
ATOM 715 C C . GLU A 1 92 ? -6.006 18.702 6.566 1.00 93.44 92 GLU A C 1
ATOM 717 O O . GLU A 1 92 ? -6.345 18.530 7.742 1.00 93.44 92 GLU A O 1
ATOM 722 N N . LYS A 1 93 ? -6.714 19.490 5.744 1.00 96.12 93 LYS A N 1
ATOM 723 C CA . LYS A 1 93 ? -7.889 20.243 6.202 1.00 96.12 93 LYS A CA 1
ATOM 724 C C . LYS A 1 93 ? -9.044 19.302 6.512 1.00 96.12 93 LYS A C 1
ATOM 726 O O . LYS A 1 93 ? -9.764 19.526 7.487 1.00 96.12 93 LYS A O 1
ATOM 731 N N . LEU A 1 94 ? -9.227 18.252 5.709 1.00 94.62 94 LEU A N 1
ATOM 732 C CA . LEU A 1 94 ? -10.231 17.219 5.968 1.00 94.62 94 LEU A CA 1
ATOM 733 C C . LEU A 1 94 ? -9.887 16.440 7.236 1.00 94.62 94 LEU A C 1
ATOM 735 O O . LEU A 1 94 ? -10.725 16.358 8.136 1.00 94.62 94 LEU A O 1
ATOM 739 N N . MET A 1 95 ? -8.651 15.952 7.341 1.00 95.12 95 MET A N 1
ATOM 740 C CA . MET A 1 95 ? -8.175 15.206 8.507 1.00 95.12 95 MET A CA 1
ATOM 741 C C . MET A 1 95 ? -8.336 16.021 9.795 1.00 95.12 95 MET A C 1
ATOM 743 O O . MET A 1 95 ? -8.914 15.525 10.757 1.00 95.12 95 MET A O 1
ATOM 747 N N . THR A 1 96 ? -7.947 17.299 9.794 1.00 95.81 96 THR A N 1
ATOM 748 C CA . THR A 1 96 ? -8.090 18.190 10.961 1.00 95.81 96 THR A CA 1
ATOM 749 C C . THR A 1 96 ? -9.553 18.441 11.327 1.00 95.81 96 THR A C 1
ATOM 751 O O . THR A 1 96 ? -9.907 18.489 12.501 1.00 95.81 96 THR A O 1
ATOM 754 N N . LYS A 1 97 ? -10.431 18.604 10.329 1.00 96.50 97 LYS A N 1
ATOM 755 C CA . LYS A 1 97 ? -11.836 18.959 10.561 1.00 96.50 97 LYS A CA 1
ATOM 756 C C . LYS A 1 97 ? -12.676 17.796 11.091 1.00 96.50 97 LYS A C 1
ATOM 758 O O . LYS A 1 97 ? -13.596 18.038 11.869 1.00 96.50 97 LYS A O 1
ATOM 763 N N . ARG A 1 98 ? -12.440 16.567 10.617 1.00 94.06 98 ARG A N 1
ATOM 764 C CA . ARG A 1 98 ? -13.323 15.418 10.911 1.00 94.06 98 ARG A CA 1
ATOM 765 C C . ARG A 1 98 ? -12.614 14.143 11.366 1.00 94.06 98 ARG A C 1
ATOM 767 O O . ARG A 1 98 ? -13.300 13.192 11.717 1.00 94.06 98 ARG A O 1
ATOM 774 N N . GLY A 1 99 ? -11.283 14.106 11.345 1.00 92.25 99 GLY A N 1
ATOM 775 C CA . GLY A 1 99 ? -10.482 12.959 11.783 1.00 92.25 99 GLY A CA 1
ATOM 776 C C . GLY A 1 99 ? -10.267 11.859 10.739 1.00 92.25 99 GLY A C 1
ATOM 777 O O . GLY A 1 99 ? -9.593 10.885 11.048 1.00 92.25 99 GLY A O 1
ATOM 778 N N . TYR A 1 100 ? -10.804 11.992 9.519 1.00 94.81 100 TYR A N 1
ATOM 779 C CA . TYR A 1 100 ? -10.687 10.966 8.473 1.00 94.81 100 TYR A CA 1
ATOM 780 C C . TYR A 1 100 ? -10.675 11.532 7.045 1.00 94.81 100 TYR A C 1
ATOM 782 O O . TYR A 1 100 ? -11.211 12.613 6.761 1.00 94.81 100 TYR A O 1
ATOM 790 N N . GLY A 1 101 ? -10.068 10.762 6.139 1.00 95.88 101 GLY A N 1
ATOM 791 C CA . GLY A 1 101 ? -9.831 11.108 4.737 1.00 95.88 101 GLY A CA 1
ATOM 792 C C . GLY A 1 101 ? -11.029 10.832 3.831 1.00 95.88 101 GLY A C 1
ATOM 793 O O . GLY A 1 101 ? -12.109 10.469 4.296 1.00 95.88 101 GLY A O 1
ATOM 794 N N . VAL A 1 102 ? -10.879 11.057 2.527 1.00 96.38 102 VAL A N 1
ATOM 795 C CA . VAL A 1 102 ? -11.854 10.628 1.510 1.00 96.38 102 VAL A CA 1
ATOM 796 C C . VAL A 1 102 ? -11.382 9.313 0.918 1.00 96.38 102 VAL A C 1
ATOM 798 O O . VAL A 1 102 ? -10.278 9.229 0.386 1.00 96.38 102 VAL A O 1
ATOM 801 N N . TYR A 1 103 ? -12.240 8.303 0.971 1.00 96.94 103 TYR A N 1
ATOM 802 C CA . TYR A 1 103 ? -11.962 6.975 0.443 1.00 96.94 103 TYR A CA 1
ATOM 803 C C . TYR A 1 103 ? -12.909 6.740 -0.729 1.00 96.94 103 TYR A C 1
ATOM 805 O O . TYR A 1 103 ? -14.124 6.804 -0.571 1.00 96.94 103 TYR A O 1
ATOM 813 N N . THR A 1 104 ? -12.356 6.600 -1.932 1.00 95.50 104 THR A N 1
ATOM 814 C CA . THR A 1 104 ? -13.12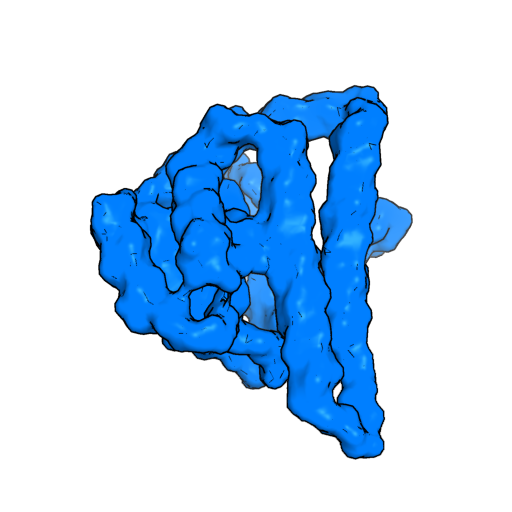7 6.346 -3.154 1.00 95.50 104 THR A CA 1
ATOM 815 C C . THR A 1 104 ? -12.874 4.915 -3.597 1.00 95.50 104 THR A C 1
ATOM 817 O O . THR A 1 104 ? -11.738 4.606 -3.959 1.00 95.50 104 THR A O 1
ATOM 820 N N . ALA A 1 105 ? -13.919 4.088 -3.594 1.00 94.62 105 ALA A N 1
ATOM 821 C CA . ALA A 1 105 ? -13.894 2.769 -4.209 1.00 94.62 105 ALA A CA 1
ATOM 822 C C . ALA A 1 105 ? -13.579 2.891 -5.702 1.00 94.62 105 ALA A C 1
ATOM 824 O O . ALA A 1 105 ? -14.101 3.772 -6.395 1.00 94.62 105 ALA A O 1
ATOM 825 N N . LEU A 1 106 ? -12.688 2.036 -6.181 1.00 92.38 106 LEU A N 1
ATOM 826 C CA . LEU A 1 106 ? -12.318 1.931 -7.579 1.00 92.38 106 LEU A CA 1
ATOM 827 C C . LEU A 1 106 ? -12.659 0.531 -8.079 1.00 92.38 106 LEU A C 1
ATOM 829 O O . LEU A 1 106 ? -12.472 -0.451 -7.368 1.00 92.38 106 LEU A O 1
ATOM 833 N N . ASP A 1 107 ? -13.104 0.451 -9.329 1.00 89.00 107 ASP A N 1
ATOM 834 C CA . ASP A 1 107 ? -13.371 -0.820 -9.996 1.00 89.00 107 ASP A CA 1
ATOM 835 C C . ASP A 1 107 ? -12.056 -1.566 -10.248 1.00 89.00 107 ASP A C 1
ATOM 837 O O . ASP A 1 107 ? -11.237 -1.172 -11.086 1.00 89.00 107 ASP A O 1
ATOM 841 N N . ALA A 1 108 ? -11.852 -2.637 -9.490 1.00 88.00 108 ALA A N 1
ATOM 842 C CA . ALA A 1 108 ? -10.647 -3.441 -9.540 1.00 88.00 108 ALA A CA 1
ATOM 843 C C . ALA A 1 108 ? -10.554 -4.275 -10.834 1.00 88.00 108 ALA A C 1
ATOM 845 O O . ALA A 1 108 ? -9.453 -4.621 -11.260 1.00 88.00 108 ALA A O 1
ATOM 846 N N . GLY A 1 109 ? -11.680 -4.491 -11.530 1.00 85.94 109 GLY A N 1
ATOM 847 C CA . GLY A 1 109 ? -11.730 -5.122 -12.851 1.00 85.94 109 GLY A CA 1
ATOM 848 C C . GLY A 1 109 ? -11.084 -4.288 -13.962 1.00 85.94 109 GLY A C 1
ATOM 849 O O . GLY A 1 109 ? -10.861 -4.793 -15.061 1.00 85.94 109 GLY A O 1
ATOM 850 N N . LYS A 1 110 ? -10.745 -3.022 -13.687 1.00 86.25 110 LYS A N 1
ATOM 851 C CA . LYS A 1 110 ? -10.003 -2.146 -14.607 1.00 86.25 110 LYS A CA 1
ATOM 852 C C . LYS A 1 110 ? -8.487 -2.225 -14.444 1.00 86.25 110 LYS A C 1
ATOM 854 O O . LYS A 1 110 ? -7.768 -1.567 -15.196 1.00 86.25 110 LYS A O 1
ATOM 859 N N . LEU A 1 111 ? -7.987 -2.975 -13.461 1.00 87.81 111 LEU A N 1
ATOM 860 C CA . LEU A 1 111 ? -6.552 -3.165 -13.301 1.00 87.81 111 LEU A CA 1
ATOM 861 C C . LEU A 1 111 ? -5.998 -4.060 -14.419 1.00 87.81 111 LEU A C 1
ATOM 863 O O . LEU A 1 111 ? -6.550 -5.129 -14.687 1.00 87.81 111 LEU A O 1
ATOM 867 N N . PRO A 1 112 ? -4.860 -3.685 -15.028 1.00 90.06 112 PRO A N 1
ATOM 868 C CA . PRO A 1 112 ? -4.065 -4.625 -15.803 1.00 90.06 112 PRO A CA 1
ATOM 869 C C . PRO A 1 112 ? -3.599 -5.786 -14.919 1.00 90.06 112 PRO A C 1
ATOM 871 O O . PRO A 1 112 ? -3.535 -5.665 -13.695 1.00 90.06 112 PRO A O 1
ATOM 874 N N . ARG A 1 113 ? -3.211 -6.907 -15.538 1.00 91.81 113 ARG A N 1
ATOM 875 C CA . ARG A 1 113 ? -2.676 -8.056 -14.794 1.00 91.81 113 ARG A CA 1
ATOM 876 C C . ARG A 1 113 ? -1.459 -7.633 -13.972 1.00 91.81 113 ARG A C 1
ATOM 878 O O . ARG A 1 113 ? -0.529 -7.031 -14.508 1.00 91.81 113 ARG A O 1
ATOM 885 N N . LEU A 1 114 ? -1.469 -7.976 -12.689 1.00 94.44 114 LEU A N 1
ATOM 886 C CA . LEU A 1 114 ? -0.413 -7.650 -11.737 1.00 94.44 114 LEU A CA 1
ATOM 887 C C . LEU A 1 114 ? 0.447 -8.876 -11.434 1.00 94.44 114 LEU A C 1
ATOM 889 O O . LEU A 1 114 ? -0.002 -10.015 -11.546 1.00 94.44 114 LEU A O 1
ATOM 893 N N . TRP A 1 115 ? 1.668 -8.629 -10.980 1.00 96.62 115 TRP A N 1
ATOM 894 C CA . TRP A 1 115 ? 2.503 -9.624 -10.315 1.00 96.62 115 TRP A CA 1
ATOM 895 C C . TRP A 1 115 ? 3.073 -9.038 -9.023 1.00 96.62 115 TRP A C 1
ATOM 897 O O . TRP A 1 115 ? 3.221 -7.822 -8.888 1.00 96.62 115 TRP A O 1
ATOM 907 N N . VAL A 1 116 ? 3.405 -9.913 -8.078 1.00 96.50 116 VAL A N 1
ATOM 908 C CA . VAL A 1 116 ? 4.089 -9.593 -6.822 1.00 96.50 116 VAL A CA 1
ATOM 909 C C . VAL A 1 116 ? 5.283 -10.526 -6.690 1.00 96.50 116 VAL A C 1
ATOM 911 O O . VAL A 1 116 ? 5.178 -11.721 -6.962 1.00 96.50 116 VAL A O 1
ATOM 914 N N . ALA A 1 117 ? 6.416 -9.989 -6.254 1.00 96.62 117 ALA A N 1
ATOM 915 C CA . ALA A 1 117 ? 7.547 -10.786 -5.813 1.00 96.62 117 ALA A CA 1
ATOM 916 C C . ALA A 1 117 ? 7.994 -10.334 -4.427 1.00 96.62 117 ALA A C 1
ATOM 918 O O . ALA A 1 117 ? 7.948 -9.142 -4.119 1.00 96.62 117 ALA A O 1
ATOM 919 N N . HIS A 1 118 ? 8.442 -11.267 -3.596 1.00 94.94 118 HIS A N 1
ATOM 920 C CA . HIS A 1 118 ? 8.926 -10.939 -2.261 1.00 94.94 118 HIS A CA 1
ATOM 921 C C . HIS A 1 118 ? 10.117 -11.794 -1.837 1.00 94.94 118 HIS A C 1
ATOM 923 O O . HIS A 1 118 ? 10.245 -12.956 -2.232 1.00 94.94 118 HIS A O 1
ATOM 929 N N . ALA A 1 119 ? 10.973 -11.219 -0.997 1.00 90.94 119 ALA A N 1
ATOM 930 C CA . ALA A 1 119 ? 12.030 -11.944 -0.310 1.00 90.94 119 ALA A CA 1
ATOM 931 C C . ALA A 1 119 ? 11.443 -12.978 0.671 1.00 90.94 119 ALA A C 1
ATOM 933 O O . ALA A 1 119 ? 10.279 -12.900 1.078 1.00 90.94 119 ALA A O 1
ATOM 934 N N . HIS A 1 120 ? 12.251 -13.959 1.078 1.00 81.06 120 HIS A N 1
ATOM 935 C CA . HIS A 1 120 ? 11.820 -14.983 2.039 1.00 81.06 120 HIS A CA 1
ATOM 936 C C . HIS A 1 120 ? 11.531 -14.405 3.438 1.00 81.06 120 HIS A C 1
ATOM 938 O O . HIS A 1 120 ? 10.669 -14.905 4.159 1.00 81.06 120 HIS A O 1
ATOM 944 N N . SER A 1 121 ? 12.234 -13.335 3.809 1.00 69.94 121 SER A N 1
ATOM 945 C CA . SER A 1 121 ? 12.047 -12.597 5.057 1.00 69.94 121 SER A CA 1
ATOM 946 C C . SER A 1 121 ? 12.417 -11.135 4.848 1.00 69.94 121 SER A C 1
ATOM 948 O O . SER A 1 121 ? 13.441 -10.864 4.230 1.00 69.94 121 SER A O 1
ATOM 950 N N . GLY A 1 122 ? 11.622 -10.218 5.393 1.00 63.38 122 GLY A N 1
ATOM 951 C CA . GLY A 1 122 ? 11.924 -8.788 5.377 1.00 63.38 122 GLY A CA 1
ATOM 952 C C . GLY A 1 122 ? 12.682 -8.304 6.610 1.00 63.38 122 GLY A C 1
ATOM 953 O O . GLY A 1 122 ? 12.616 -8.920 7.675 1.00 63.38 122 GLY A O 1
ATOM 954 N N . GLU A 1 123 ? 13.359 -7.162 6.489 1.00 58.59 123 GLU A N 1
ATOM 955 C CA . GLU A 1 123 ? 13.865 -6.420 7.648 1.00 58.59 123 GLU A CA 1
ATOM 956 C C . GLU A 1 123 ? 12.766 -5.564 8.299 1.00 58.59 123 GLU A C 1
ATOM 958 O O . GLU A 1 123 ? 11.874 -5.031 7.635 1.00 58.59 123 GLU A O 1
ATOM 963 N N . ASP A 1 124 ? 12.852 -5.405 9.622 1.00 53.78 124 ASP A N 1
ATOM 964 C CA . ASP A 1 124 ? 11.908 -4.609 10.402 1.00 53.78 124 ASP A CA 1
ATOM 965 C C . ASP A 1 124 ? 11.979 -3.117 10.016 1.00 53.78 124 ASP A C 1
ATOM 967 O O . ASP A 1 124 ? 12.993 -2.435 10.199 1.00 53.78 124 ASP A O 1
ATOM 971 N N . SER A 1 125 ? 10.863 -2.606 9.493 1.00 52.94 125 SER A N 1
ATOM 972 C CA . SER A 1 125 ? 10.688 -1.238 8.989 1.00 52.94 125 SER A CA 1
ATOM 973 C C . SER A 1 125 ? 11.011 -0.128 10.008 1.00 52.94 125 SER A C 1
ATOM 975 O O . SER A 1 125 ? 11.255 1.018 9.618 1.00 52.94 125 SER A O 1
ATOM 977 N N . GLY A 1 126 ? 11.068 -0.444 11.308 1.00 50.16 126 GLY A N 1
ATOM 978 C CA . GLY A 1 126 ? 11.163 0.535 12.396 1.00 50.16 126 GLY A CA 1
ATOM 979 C C . GLY A 1 126 ? 12.397 1.451 12.381 1.00 50.16 126 GLY A C 1
ATOM 980 O O . GLY A 1 126 ? 12.315 2.595 12.831 1.00 50.16 126 GLY A O 1
ATOM 981 N N . LYS A 1 127 ? 13.545 1.017 11.836 1.00 50.12 127 LYS A N 1
ATOM 982 C CA . LYS A 1 127 ? 14.784 1.831 11.860 1.00 50.12 127 LYS A CA 1
ATOM 983 C C . LYS A 1 127 ? 14.868 2.886 10.752 1.00 50.12 127 LYS A C 1
ATOM 985 O O . LYS A 1 127 ? 15.569 3.885 10.920 1.00 50.12 127 LYS A O 1
ATOM 990 N N . THR A 1 128 ? 14.134 2.711 9.656 1.00 54.78 128 THR A N 1
ATOM 991 C CA . THR A 1 128 ? 14.229 3.572 8.463 1.00 54.78 128 THR A CA 1
ATOM 992 C C . THR A 1 128 ? 13.350 4.831 8.564 1.00 54.78 128 THR A C 1
ATOM 994 O O . THR A 1 128 ? 13.664 5.858 7.962 1.00 54.78 128 THR A O 1
ATOM 997 N N . HIS A 1 129 ? 12.290 4.814 9.381 1.00 57.22 129 HIS A N 1
ATOM 998 C CA . HIS A 1 129 ? 11.281 5.885 9.411 1.00 57.22 129 HIS A CA 1
ATOM 999 C C . HIS A 1 129 ? 11.636 7.121 10.265 1.00 57.22 129 HIS A C 1
ATOM 1001 O O . HIS A 1 129 ? 11.143 8.215 9.980 1.00 57.22 129 HIS A O 1
ATOM 1007 N N . SER A 1 130 ? 12.531 7.012 11.254 1.00 60.53 130 SER A N 1
ATOM 1008 C CA . SER A 1 130 ? 12.834 8.120 12.187 1.00 60.53 130 SER A CA 1
ATOM 1009 C C . SER A 1 130 ? 13.456 9.353 11.513 1.00 60.53 130 SER A C 1
ATOM 1011 O O . SER A 1 130 ? 13.195 10.488 11.911 1.00 60.53 130 SER A O 1
ATOM 1013 N N . LYS A 1 131 ? 14.243 9.155 10.447 1.00 74.31 131 LYS A N 1
ATOM 1014 C CA . LYS A 1 131 ? 14.854 10.257 9.685 1.00 74.31 131 LYS A CA 1
ATOM 1015 C C . LYS A 1 131 ? 13.832 11.026 8.847 1.00 74.31 131 LYS A C 1
ATOM 1017 O O . LYS A 1 131 ? 13.982 12.231 8.670 1.00 74.31 131 LYS A O 1
ATOM 1022 N N . ILE A 1 132 ? 12.796 10.349 8.355 1.00 81.94 132 ILE A N 1
ATOM 1023 C CA . ILE A 1 132 ? 11.766 10.949 7.500 1.00 81.94 132 ILE A CA 1
ATOM 1024 C C . ILE A 1 132 ? 10.828 11.837 8.302 1.00 81.94 132 ILE A C 1
ATOM 1026 O O . ILE A 1 132 ? 10.576 12.962 7.881 1.00 81.94 132 ILE A O 1
ATOM 1030 N N . ALA A 1 133 ? 10.379 11.380 9.475 1.00 82.62 133 ALA A N 1
ATOM 1031 C CA . ALA A 1 133 ? 9.542 12.195 10.356 1.00 82.62 133 ALA A CA 1
ATOM 1032 C C . ALA A 1 133 ? 10.220 13.539 10.671 1.00 82.62 133 ALA A C 1
ATOM 1034 O O . ALA A 1 133 ? 9.629 14.599 10.488 1.00 82.62 133 ALA A O 1
ATOM 1035 N N . LYS A 1 134 ? 11.517 13.502 10.997 1.00 87.06 134 LYS A N 1
ATOM 1036 C CA . LYS A 1 134 ? 12.303 14.710 11.268 1.00 87.06 134 LYS A CA 1
ATOM 1037 C C . LYS A 1 134 ? 12.464 15.627 10.047 1.00 87.06 134 LYS A C 1
ATOM 1039 O O . LYS A 1 134 ? 12.428 16.845 10.195 1.00 87.06 134 LYS A O 1
ATOM 1044 N N . ARG A 1 135 ? 12.665 15.079 8.839 1.00 91.19 135 ARG A N 1
ATOM 1045 C CA . ARG A 1 135 ? 12.718 15.888 7.600 1.00 91.19 135 ARG A CA 1
ATOM 1046 C C . ARG A 1 135 ? 11.389 16.610 7.355 1.00 91.19 135 ARG A C 1
ATOM 1048 O O . ARG A 1 135 ? 11.401 17.783 6.993 1.00 91.19 135 ARG A O 1
ATOM 1055 N N . TRP A 1 136 ? 10.270 15.935 7.618 1.00 90.12 136 TRP A N 1
ATOM 1056 C CA . TRP A 1 136 ? 8.933 16.512 7.483 1.00 90.12 136 TRP A CA 1
ATOM 1057 C C . TRP A 1 136 ? 8.671 17.621 8.507 1.00 90.12 136 TRP A C 1
ATOM 1059 O O . TRP A 1 136 ? 8.226 18.706 8.140 1.00 90.12 136 TRP A O 1
ATOM 1069 N N . GLU A 1 137 ? 9.004 17.384 9.780 1.00 91.19 137 GLU A N 1
ATOM 1070 C CA . GLU A 1 137 ? 8.910 18.392 10.849 1.00 91.19 137 GLU A CA 1
ATOM 1071 C C . GLU A 1 137 ? 9.711 19.655 10.514 1.00 91.19 137 GLU A C 1
ATOM 1073 O O . GLU A 1 137 ? 9.248 20.770 10.744 1.00 91.19 137 GLU A O 1
ATOM 1078 N N . ASN A 1 138 ? 10.884 19.485 9.901 1.00 94.56 138 ASN A N 1
ATOM 1079 C CA . ASN A 1 138 ? 11.736 20.587 9.461 1.00 94.56 138 ASN A CA 1
ATOM 1080 C C . ASN A 1 138 ? 11.274 21.261 8.160 1.00 94.56 138 ASN A C 1
ATOM 1082 O O . ASN A 1 138 ? 11.952 22.178 7.700 1.00 94.56 138 ASN A O 1
ATOM 1086 N N . GLN A 1 139 ? 10.164 20.816 7.559 1.00 94.81 139 GLN A N 1
ATOM 1087 C CA . GLN A 1 139 ? 9.649 21.330 6.288 1.00 94.81 139 GLN A CA 1
ATOM 1088 C C . GLN A 1 139 ? 10.709 21.316 5.175 1.00 94.81 139 GLN A C 1
ATOM 1090 O O . GLN A 1 139 ? 10.864 22.286 4.434 1.00 94.81 139 GLN A O 1
ATOM 1095 N N . ASP A 1 140 ? 11.464 20.216 5.074 1.00 95.75 140 ASP A N 1
ATOM 1096 C CA . ASP A 1 140 ? 12.473 20.030 4.028 1.00 95.75 140 ASP A CA 1
ATOM 1097 C C . ASP A 1 140 ? 11.843 20.220 2.626 1.00 95.75 140 ASP A C 1
ATOM 1099 O O . ASP A 1 140 ? 10.974 19.427 2.241 1.00 95.75 140 ASP A O 1
ATOM 1103 N N . PRO A 1 141 ? 12.275 21.235 1.843 1.00 96.25 141 PRO A N 1
ATOM 1104 C CA . PRO A 1 141 ? 11.672 21.546 0.550 1.00 96.25 141 PRO A CA 1
ATOM 1105 C C . PRO A 1 141 ? 11.713 20.380 -0.440 1.00 96.25 141 PRO A C 1
ATOM 1107 O O . PRO A 1 141 ? 10.718 20.133 -1.120 1.00 96.25 141 PRO A O 1
ATOM 1110 N N . GLN A 1 142 ? 12.819 19.626 -0.484 1.00 94.56 142 GLN A N 1
ATOM 1111 C CA . GLN A 1 142 ? 12.955 18.490 -1.401 1.00 94.56 142 GLN A CA 1
ATOM 1112 C C . GLN A 1 142 ? 11.963 17.382 -1.028 1.00 94.56 142 GLN A C 1
ATOM 1114 O O . GLN A 1 142 ? 11.326 16.777 -1.886 1.00 94.56 142 GLN A O 1
ATOM 1119 N N . MET A 1 143 ? 11.794 17.129 0.271 1.00 94.38 143 MET A N 1
ATOM 1120 C CA . MET A 1 143 ? 10.831 16.144 0.755 1.00 94.38 143 MET A CA 1
ATOM 1121 C C . MET A 1 143 ? 9.390 16.541 0.414 1.00 94.38 143 MET A C 1
ATOM 1123 O O . MET A 1 143 ? 8.618 15.691 -0.032 1.00 94.38 143 MET A O 1
ATOM 1127 N N . ILE A 1 144 ? 9.027 17.809 0.624 1.00 95.50 144 ILE A N 1
ATOM 1128 C CA . ILE A 1 144 ? 7.690 18.329 0.308 1.00 95.50 144 ILE A CA 1
ATOM 1129 C C . ILE A 1 144 ? 7.404 18.188 -1.190 1.00 95.50 144 ILE A C 1
ATOM 1131 O O . ILE A 1 144 ? 6.326 17.724 -1.563 1.00 95.50 144 ILE A O 1
ATOM 1135 N N . GLU A 1 145 ? 8.371 18.533 -2.041 1.00 97.12 145 GLU A N 1
ATOM 1136 C CA . GLU A 1 145 ? 8.258 18.395 -3.494 1.00 97.12 145 GLU A CA 1
ATOM 1137 C C . GLU A 1 145 ? 8.053 16.932 -3.913 1.00 97.12 145 GLU A C 1
ATOM 1139 O O . GLU A 1 145 ? 7.078 16.614 -4.598 1.00 97.12 145 GLU A O 1
ATOM 1144 N N . ILE A 1 146 ? 8.902 16.017 -3.429 1.00 97.06 146 ILE A N 1
ATOM 1145 C CA . ILE A 1 146 ? 8.792 14.581 -3.720 1.00 97.06 146 ILE A CA 1
ATOM 1146 C C . ILE A 1 146 ? 7.435 14.026 -3.269 1.00 97.06 146 ILE A C 1
ATOM 1148 O O . ILE A 1 146 ? 6.780 13.302 -4.022 1.00 97.06 146 ILE A O 1
ATOM 1152 N N . ILE A 1 147 ? 6.971 14.373 -2.064 1.00 95.06 147 ILE A N 1
ATOM 1153 C CA . ILE A 1 147 ? 5.655 13.946 -1.563 1.00 95.06 147 ILE A CA 1
ATOM 1154 C C . ILE A 1 147 ? 4.527 14.519 -2.430 1.00 95.06 147 ILE A C 1
ATOM 1156 O O . ILE A 1 147 ? 3.555 13.814 -2.718 1.00 95.06 147 ILE A O 1
ATOM 1160 N N . GLY A 1 148 ? 4.671 15.756 -2.911 1.00 96.69 148 GLY A N 1
ATOM 1161 C CA . GLY A 1 148 ? 3.773 16.358 -3.894 1.00 96.69 148 GLY A CA 1
ATOM 1162 C C . GLY A 1 148 ? 3.695 15.554 -5.196 1.00 96.69 148 GLY A C 1
ATOM 1163 O O . GLY A 1 148 ? 2.595 15.271 -5.678 1.00 96.69 148 GLY A O 1
ATOM 1164 N N . HIS A 1 149 ? 4.831 15.107 -5.733 1.00 98.00 149 HIS A N 1
ATOM 1165 C CA . HIS A 1 149 ? 4.874 14.262 -6.931 1.00 98.00 149 HIS A CA 1
ATOM 1166 C C . HIS A 1 149 ? 4.298 12.860 -6.693 1.00 98.00 149 HIS A C 1
ATOM 1168 O O . HIS A 1 149 ? 3.545 12.355 -7.529 1.00 98.00 149 HIS A O 1
ATOM 1174 N N . LEU A 1 150 ? 4.564 12.248 -5.534 1.00 96.88 150 LEU A N 1
ATOM 1175 C CA . LEU A 1 150 ? 3.965 10.966 -5.146 1.00 96.88 150 LEU A CA 1
ATOM 1176 C C . LEU A 1 150 ? 2.434 11.066 -5.055 1.00 96.88 150 LEU A C 1
ATOM 1178 O O . LEU A 1 150 ? 1.727 10.189 -5.558 1.00 96.88 150 LEU A O 1
ATOM 1182 N N . ARG A 1 151 ? 1.911 12.163 -4.487 1.00 96.50 151 ARG A N 1
ATOM 1183 C CA . ARG A 1 151 ? 0.473 12.478 -4.504 1.00 96.50 151 ARG A CA 1
ATOM 1184 C C . ARG A 1 151 ? -0.046 12.612 -5.937 1.00 96.50 151 ARG A C 1
ATOM 1186 O O . ARG A 1 151 ? -1.103 12.066 -6.254 1.00 96.50 151 ARG A O 1
ATOM 1193 N N . GLY A 1 152 ? 0.692 13.310 -6.800 1.00 97.62 152 GLY A N 1
ATOM 1194 C CA . GLY A 1 152 ? 0.374 13.443 -8.222 1.00 97.62 152 GLY A CA 1
ATOM 1195 C C . GLY A 1 152 ? 0.245 12.088 -8.921 1.00 97.62 152 GLY A C 1
ATOM 1196 O O . GLY A 1 152 ? -0.733 11.862 -9.629 1.00 97.62 152 GLY A O 1
ATOM 1197 N N . CYS A 1 153 ? 1.159 11.152 -8.646 1.00 97.69 153 CYS A N 1
ATOM 1198 C CA . CYS A 1 153 ? 1.10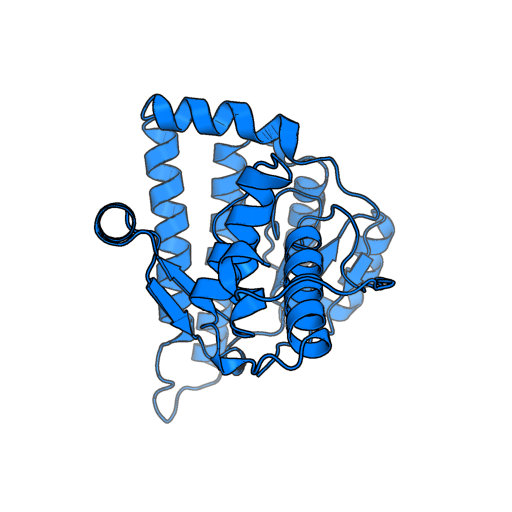6 9.797 -9.198 1.00 97.69 153 CYS A CA 1
ATOM 1199 C C . CYS A 1 153 ? -0.186 9.063 -8.810 1.00 97.69 153 CYS A C 1
ATOM 1201 O O . CYS A 1 153 ? -0.836 8.470 -9.670 1.00 97.69 153 CYS A O 1
ATOM 1203 N N . ALA A 1 154 ? -0.595 9.137 -7.538 1.00 96.56 154 ALA A N 1
ATOM 1204 C CA . ALA A 1 154 ? -1.833 8.510 -7.070 1.00 96.56 154 ALA A CA 1
ATOM 1205 C C . ALA A 1 154 ? -3.080 9.103 -7.752 1.00 96.56 154 ALA A C 1
ATOM 1207 O O . ALA A 1 154 ? -3.972 8.365 -8.177 1.00 96.56 154 ALA A O 1
ATOM 1208 N N . HIS A 1 155 ? -3.123 10.430 -7.914 1.00 96.38 155 HIS A N 1
ATOM 1209 C CA . HIS A 1 155 ? -4.231 11.106 -8.589 1.00 96.38 155 HIS A CA 1
ATOM 1210 C C . HIS A 1 155 ? -4.303 10.754 -10.083 1.00 96.38 155 HIS A C 1
ATOM 1212 O O . HIS A 1 155 ? -5.384 10.457 -10.596 1.00 96.38 155 HIS A O 1
ATOM 1218 N N . SER A 1 156 ? -3.159 10.738 -10.773 1.00 96.75 156 SER A N 1
ATOM 1219 C CA . SER A 1 156 ? -3.074 10.336 -12.180 1.00 96.75 156 SER A CA 1
ATOM 1220 C C . SER A 1 156 ? -3.485 8.877 -12.377 1.00 96.75 156 SER A C 1
ATOM 1222 O O . SER A 1 156 ? -4.279 8.596 -13.269 1.00 96.75 156 SER A O 1
ATOM 1224 N N . GLY A 1 157 ? -3.047 7.968 -11.499 1.00 95.56 157 GLY A N 1
ATOM 1225 C CA . GLY A 1 157 ? -3.456 6.562 -11.533 1.00 95.56 157 GLY A CA 1
ATOM 1226 C C . GLY A 1 157 ? -4.969 6.394 -11.371 1.00 95.56 157 GLY A C 1
ATOM 1227 O O . GLY A 1 157 ? -5.603 5.713 -12.175 1.00 95.56 157 GLY A O 1
ATOM 1228 N N . LYS A 1 158 ? -5.584 7.099 -10.406 1.00 95.19 158 LYS A N 1
ATOM 1229 C CA . LYS A 1 158 ? -7.051 7.150 -10.279 1.00 95.19 158 LYS A CA 1
ATOM 1230 C C . LYS A 1 158 ? -7.701 7.646 -11.565 1.00 95.19 158 LYS A C 1
ATOM 1232 O O . LYS A 1 158 ? -8.688 7.066 -12.005 1.00 95.19 158 LYS A O 1
ATOM 1237 N N . LYS A 1 159 ? -7.195 8.731 -12.154 1.00 94.44 159 LYS A N 1
ATOM 1238 C CA . LYS A 1 159 ? -7.762 9.296 -13.382 1.00 94.44 159 LYS A CA 1
ATOM 1239 C C . LYS A 1 159 ? -7.741 8.273 -14.520 1.00 94.44 159 LYS A C 1
ATOM 1241 O O . LYS A 1 159 ? -8.786 8.072 -15.122 1.00 94.44 159 LYS A O 1
ATOM 1246 N N . ILE A 1 160 ? -6.617 7.594 -14.750 1.00 93.00 160 ILE A N 1
ATOM 1247 C CA . ILE A 1 160 ? -6.496 6.548 -15.780 1.00 93.00 160 ILE A CA 1
ATOM 1248 C C . ILE A 1 160 ? -7.513 5.423 -15.534 1.00 93.00 160 ILE A C 1
ATOM 1250 O O . ILE A 1 160 ? -8.264 5.059 -16.430 1.00 93.00 160 ILE A O 1
ATOM 1254 N N . LEU A 1 161 ? -7.621 4.931 -14.295 1.00 90.56 161 LEU A N 1
ATOM 1255 C CA . LEU A 1 161 ? -8.543 3.837 -13.953 1.00 90.56 161 LEU A CA 1
ATOM 1256 C C . LEU A 1 161 ? -10.026 4.251 -13.967 1.00 90.56 161 LEU A C 1
ATOM 1258 O O . LEU A 1 161 ? -10.911 3.415 -14.126 1.00 90.56 161 LEU A O 1
ATOM 1262 N N . THR A 1 162 ? -10.341 5.531 -13.776 1.00 90.50 162 THR A N 1
ATOM 1263 C CA . THR A 1 162 ? -11.734 6.014 -13.716 1.00 90.50 162 THR A CA 1
ATOM 1264 C C . THR A 1 162 ? -12.247 6.580 -15.031 1.00 90.50 162 THR A C 1
ATOM 1266 O O . THR A 1 162 ? -13.450 6.809 -15.138 1.00 90.50 162 THR A O 1
ATOM 1269 N N . GLN A 1 163 ? -11.384 6.779 -16.029 1.00 84.19 163 GLN A N 1
ATOM 1270 C CA . GLN A 1 163 ? -11.818 7.193 -17.358 1.00 84.19 163 GLN A CA 1
ATOM 1271 C C . GLN A 1 163 ? -12.843 6.191 -17.907 1.00 84.19 163 GLN A C 1
ATOM 1273 O O . GLN A 1 163 ? -12.655 4.972 -17.861 1.00 84.19 163 GLN A O 1
ATOM 1278 N N . GLU A 1 164 ? -13.985 6.712 -18.354 1.00 70.94 164 GLU A N 1
ATOM 1279 C CA . GLU A 1 164 ? -14.981 5.903 -19.045 1.00 70.94 164 GLU A CA 1
ATOM 1280 C C . GLU A 1 164 ? -14.398 5.480 -20.389 1.00 70.94 164 GLU A C 1
ATOM 1282 O O . GLU A 1 164 ? -13.965 6.340 -21.160 1.00 70.94 164 GLU A O 1
ATOM 1287 N N . LYS A 1 165 ? -14.417 4.170 -20.672 1.00 65.44 165 LYS A N 1
ATOM 1288 C CA . LYS A 1 165 ? -14.119 3.669 -22.013 1.00 65.44 165 LYS A CA 1
ATOM 1289 C C . LYS A 1 165 ? -15.129 4.309 -22.959 1.00 65.44 165 LYS A C 1
ATOM 1291 O O . LYS A 1 165 ? -16.325 4.023 -22.864 1.00 65.44 165 LYS A O 1
ATOM 1296 N N . LYS A 1 166 ? -14.700 5.198 -23.855 1.00 58.75 166 LYS A N 1
ATOM 1297 C CA . LYS A 1 166 ? -15.602 5.681 -24.905 1.00 58.75 166 LYS A CA 1
ATOM 1298 C C . LYS A 1 166 ? -15.965 4.490 -25.786 1.00 58.75 166 LYS A C 1
ATOM 1300 O O . LYS A 1 166 ? -15.099 3.708 -26.175 1.00 58.75 166 LYS A O 1
ATOM 1305 N N . ASN A 1 167 ? -17.249 4.342 -26.110 1.00 52.19 167 ASN A N 1
ATOM 1306 C CA . ASN A 1 167 ? -17.702 3.303 -27.036 1.00 52.19 167 ASN A CA 1
ATOM 1307 C C . ASN A 1 167 ? -16.882 3.379 -28.338 1.00 52.19 167 ASN A C 1
ATOM 1309 O O . ASN A 1 167 ? -16.947 4.386 -29.042 1.00 52.19 167 ASN A O 1
ATOM 1313 N N . GLY A 1 168 ? -16.119 2.322 -28.640 1.00 57.84 168 GLY A N 1
ATOM 1314 C CA . GLY A 1 168 ? -15.229 2.256 -29.804 1.00 57.84 168 GLY A CA 1
ATOM 1315 C C . GLY A 1 168 ? -13.746 2.541 -29.532 1.00 57.84 168 GLY A C 1
ATOM 1316 O O . GLY A 1 168 ? -12.994 2.693 -30.490 1.00 57.84 168 GLY A O 1
ATOM 1317 N N . GLU A 1 169 ? -13.304 2.622 -28.273 1.00 59.56 169 GLU A N 1
ATOM 1318 C CA . GLU A 1 169 ? -11.870 2.612 -27.959 1.00 59.56 169 GLU A CA 1
ATOM 1319 C C . GLU A 1 169 ? -11.227 1.291 -28.403 1.00 59.56 169 GLU A C 1
ATOM 1321 O O . GLU A 1 169 ? -11.649 0.201 -28.014 1.00 59.56 169 GLU A O 1
ATOM 1326 N N . ASN A 1 170 ? -10.218 1.413 -29.265 1.00 61.34 170 ASN A N 1
ATOM 1327 C CA . ASN A 1 170 ? -9.445 0.293 -29.787 1.00 61.34 170 ASN A CA 1
ATOM 1328 C C . ASN A 1 170 ? -8.393 -0.165 -28.763 1.00 61.34 170 ASN A C 1
ATOM 1330 O O . ASN A 1 170 ? -8.032 0.579 -27.851 1.00 61.34 170 ASN A O 1
ATOM 1334 N N . LEU A 1 171 ? -7.845 -1.364 -28.981 1.00 64.06 171 LEU A N 1
ATOM 1335 C CA . LEU A 1 171 ? -6.754 -1.972 -28.203 1.00 64.06 171 LEU A CA 1
ATOM 1336 C C . LEU A 1 171 ? -5.575 -1.013 -27.917 1.00 64.06 171 LEU A C 1
ATOM 1338 O O . LEU A 1 171 ? -4.941 -1.111 -26.870 1.00 64.06 171 LEU A O 1
ATOM 1342 N N . ASP A 1 172 ? -5.312 -0.058 -28.812 1.00 64.94 172 ASP A N 1
ATOM 1343 C CA . ASP A 1 172 ? -4.232 0.927 -28.675 1.00 64.94 172 ASP A CA 1
ATOM 1344 C C . ASP A 1 172 ? -4.375 1.826 -27.434 1.00 64.94 172 ASP A C 1
ATOM 1346 O O . ASP A 1 172 ? -3.379 2.113 -26.772 1.00 64.94 172 ASP A O 1
ATOM 1350 N N . VAL A 1 173 ? -5.602 2.232 -27.081 1.00 66.94 173 VAL A N 1
ATOM 1351 C CA . VAL A 1 173 ? -5.870 3.096 -25.912 1.00 66.94 173 VAL A CA 1
ATOM 1352 C C . VAL A 1 173 ? -5.667 2.323 -24.609 1.00 66.94 173 VAL A C 1
ATOM 1354 O O . VAL A 1 173 ? -5.141 2.851 -23.632 1.00 66.94 173 VAL A O 1
ATOM 1357 N N . GLU A 1 174 ? -6.041 1.044 -24.594 1.00 75.31 174 GLU A N 1
ATOM 1358 C CA . GLU A 1 174 ? -5.816 0.169 -23.442 1.00 75.31 174 GLU A CA 1
ATOM 1359 C C . GLU A 1 174 ? -4.316 -0.052 -23.212 1.00 75.31 174 GLU A C 1
ATOM 1361 O O . GLU A 1 174 ? -3.843 0.037 -22.079 1.00 75.31 174 GLU A O 1
ATOM 1366 N N . LEU A 1 175 ? -3.548 -0.225 -24.290 1.00 79.00 175 LEU A N 1
ATOM 1367 C CA . LEU A 1 175 ? -2.094 -0.337 -24.223 1.00 79.00 175 LEU A CA 1
ATOM 1368 C C . LEU A 1 175 ? -1.420 0.969 -23.766 1.00 79.00 175 LEU A C 1
ATOM 1370 O O . LEU A 1 175 ? -0.437 0.923 -23.026 1.00 79.00 175 LEU A O 1
ATOM 1374 N N . GLU A 1 176 ? -1.926 2.130 -24.187 1.00 84.75 176 GLU A N 1
ATOM 1375 C CA . GLU A 1 176 ? -1.436 3.438 -23.734 1.00 84.75 176 GLU A CA 1
ATOM 1376 C C . GLU A 1 176 ? -1.694 3.644 -22.234 1.00 84.75 176 GLU A C 1
ATOM 1378 O O . GLU A 1 176 ? -0.763 3.952 -21.493 1.00 84.75 176 GLU A O 1
ATOM 1383 N N . ASN A 1 177 ? -2.899 3.330 -21.750 1.00 87.25 177 ASN A N 1
ATOM 1384 C CA . ASN A 1 177 ? -3.223 3.386 -20.321 1.00 87.25 177 ASN A CA 1
ATOM 1385 C C . ASN A 1 177 ? -2.331 2.460 -19.478 1.00 87.25 177 ASN A C 1
ATOM 1387 O O . ASN A 1 177 ? -1.894 2.838 -18.389 1.00 87.25 177 ASN A O 1
ATOM 1391 N N . VAL A 1 178 ? -2.031 1.253 -19.972 1.00 90.81 178 VAL A N 1
ATOM 1392 C CA . VAL A 1 178 ? -1.098 0.324 -19.312 1.00 90.81 178 VAL A CA 1
ATOM 1393 C C . VAL A 1 178 ? 0.308 0.924 -19.237 1.00 90.81 178 VAL A C 1
ATOM 1395 O O . VAL A 1 178 ? 0.941 0.850 -18.183 1.00 90.81 178 VAL A O 1
ATOM 1398 N N . LYS A 1 179 ? 0.794 1.551 -20.316 1.00 93.12 179 LYS A N 1
ATOM 1399 C CA . LYS A 1 179 ? 2.104 2.225 -20.338 1.00 93.12 179 LYS A CA 1
ATOM 1400 C C . LYS A 1 179 ? 2.155 3.408 -19.376 1.00 93.12 179 LYS A C 1
ATOM 1402 O O . LYS A 1 179 ? 3.140 3.552 -18.653 1.00 93.12 179 LYS A O 1
ATOM 1407 N N . ASP A 1 180 ? 1.097 4.208 -19.315 1.00 94.88 180 ASP A N 1
ATOM 1408 C CA . ASP A 1 180 ? 1.010 5.334 -18.388 1.00 94.88 180 ASP A CA 1
ATOM 1409 C C . ASP A 1 180 ? 1.008 4.854 -16.932 1.00 94.88 180 ASP A C 1
ATOM 1411 O O . ASP A 1 180 ? 1.766 5.367 -16.106 1.00 94.88 180 ASP A O 1
ATOM 1415 N N . LEU A 1 181 ? 0.232 3.813 -16.607 1.00 96.00 181 LEU A N 1
ATOM 1416 C CA . LEU A 1 181 ? 0.254 3.190 -15.279 1.00 96.00 181 LEU A CA 1
ATOM 1417 C C . LEU A 1 181 ? 1.638 2.629 -14.932 1.00 96.00 181 LEU A C 1
ATOM 1419 O O . LEU A 1 181 ? 2.119 2.846 -13.817 1.00 96.00 181 LEU A O 1
ATOM 1423 N N . ALA A 1 182 ? 2.299 1.959 -15.878 1.00 97.19 182 ALA A N 1
ATOM 1424 C CA . ALA A 1 182 ? 3.657 1.453 -15.702 1.00 97.19 182 ALA A CA 1
ATOM 1425 C C . ALA A 1 182 ? 4.650 2.591 -15.405 1.00 97.19 182 ALA A C 1
ATOM 1427 O O . ALA A 1 182 ? 5.432 2.507 -14.455 1.00 97.19 182 ALA A O 1
ATOM 1428 N N . SER A 1 183 ? 4.555 3.700 -16.144 1.00 97.94 183 SER A N 1
ATOM 1429 C CA . SER A 1 183 ? 5.376 4.892 -15.921 1.00 97.94 183 SER A CA 1
ATOM 1430 C C . SER A 1 183 ? 5.132 5.512 -14.543 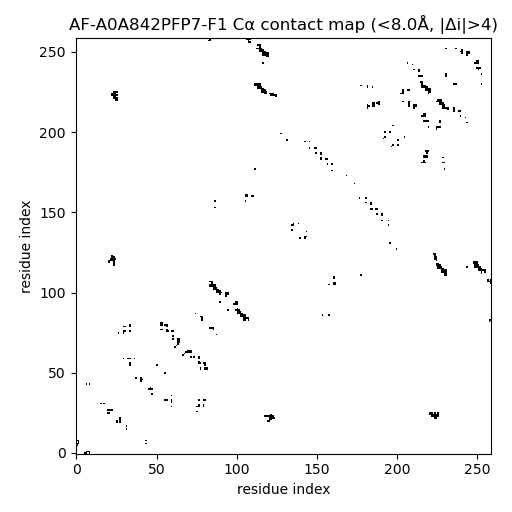1.00 97.94 183 SER A C 1
ATOM 1432 O O . SER A 1 183 ? 6.080 5.954 -13.890 1.00 97.94 183 SER A O 1
ATOM 1434 N N . LEU A 1 184 ? 3.884 5.546 -14.064 1.00 98.38 184 LEU A N 1
ATOM 1435 C CA . LEU A 1 184 ? 3.555 6.046 -12.724 1.00 98.38 184 LEU A CA 1
ATOM 1436 C C . LEU A 1 184 ? 4.115 5.144 -11.616 1.00 98.38 184 LEU A C 1
ATOM 1438 O O . LEU A 1 184 ? 4.588 5.650 -10.595 1.00 98.38 184 LEU A O 1
ATOM 1442 N N . ILE A 1 185 ? 4.082 3.823 -11.812 1.00 98.31 185 ILE A N 1
ATOM 1443 C CA . ILE A 1 185 ? 4.679 2.846 -10.893 1.00 98.31 185 ILE A CA 1
ATOM 1444 C C . ILE A 1 185 ? 6.187 3.081 -10.782 1.00 98.31 185 ILE A C 1
ATOM 1446 O O . ILE A 1 185 ? 6.707 3.193 -9.668 1.00 98.31 185 ILE A O 1
ATOM 1450 N N . ASP A 1 186 ? 6.870 3.223 -11.917 1.00 98.56 186 ASP A N 1
ATOM 1451 C CA . ASP A 1 186 ? 8.313 3.430 -11.931 1.00 98.56 186 ASP A CA 1
ATOM 1452 C C . ASP A 1 186 ? 8.720 4.788 -11.356 1.00 98.56 186 ASP A C 1
ATOM 1454 O O . ASP A 1 186 ? 9.627 4.856 -10.523 1.00 98.56 186 ASP A O 1
ATOM 1458 N N . THR A 1 187 ? 7.982 5.844 -11.704 1.00 98.50 187 THR A N 1
ATOM 1459 C CA . THR A 1 187 ? 8.180 7.189 -11.146 1.00 98.50 187 THR A CA 1
ATOM 1460 C C . THR A 1 187 ? 8.022 7.180 -9.627 1.00 98.50 187 THR A C 1
ATOM 1462 O O . THR A 1 187 ? 8.819 7.785 -8.912 1.00 98.50 187 THR A O 1
ATOM 1465 N N . ASN A 1 188 ? 7.025 6.461 -9.098 1.00 98.00 188 ASN A N 1
ATOM 1466 C CA . ASN A 1 188 ? 6.838 6.337 -7.655 1.00 98.00 188 ASN A CA 1
ATOM 1467 C C . ASN A 1 188 ? 8.051 5.684 -6.979 1.00 98.00 188 ASN A C 1
ATOM 1469 O O . ASN A 1 188 ? 8.495 6.156 -5.930 1.00 98.00 188 ASN A O 1
ATOM 1473 N N . PHE A 1 189 ? 8.600 4.625 -7.578 1.00 97.75 189 PHE A N 1
ATOM 1474 C CA . PHE A 1 189 ? 9.801 3.984 -7.057 1.00 97.75 189 PHE A CA 1
ATOM 1475 C C . PHE A 1 189 ? 11.016 4.915 -7.098 1.00 97.75 189 PHE A C 1
ATOM 1477 O O . PHE A 1 189 ? 11.727 5.015 -6.100 1.00 97.75 189 PHE A O 1
ATOM 1484 N N . ASP A 1 190 ? 11.230 5.627 -8.204 1.00 98.19 190 ASP A N 1
ATOM 1485 C CA . ASP A 1 190 ? 12.383 6.517 -8.366 1.00 98.19 190 ASP A CA 1
ATOM 1486 C C . ASP A 1 190 ? 12.335 7.686 -7.365 1.00 98.19 190 ASP A C 1
ATOM 1488 O O . ASP A 1 190 ? 13.326 7.977 -6.696 1.00 98.19 190 ASP A O 1
ATOM 1492 N N . LEU A 1 191 ? 11.154 8.275 -7.155 1.00 97.44 191 LEU A N 1
ATOM 1493 C CA . LEU A 1 191 ? 10.914 9.290 -6.122 1.00 97.44 191 LEU A CA 1
ATOM 1494 C C . LEU A 1 191 ? 11.129 8.741 -4.706 1.00 97.44 191 LEU A C 1
ATOM 1496 O O . LEU A 1 191 ? 11.698 9.406 -3.838 1.00 97.44 191 LEU A O 1
ATOM 1500 N N . ARG A 1 192 ? 10.694 7.503 -4.448 1.00 94.06 192 ARG A N 1
ATOM 1501 C CA . ARG A 1 192 ? 10.933 6.840 -3.162 1.00 94.06 192 ARG A CA 1
ATOM 1502 C C . ARG A 1 192 ? 12.425 6.575 -2.950 1.00 94.06 192 ARG A C 1
ATOM 1504 O O . ARG A 1 192 ? 12.926 6.786 -1.848 1.00 94.06 192 ARG A O 1
ATOM 1511 N N . ARG A 1 193 ? 13.153 6.175 -3.989 1.00 94.38 193 ARG A N 1
ATOM 1512 C CA . ARG A 1 193 ? 14.611 6.027 -3.955 1.00 94.38 193 ARG A CA 1
ATOM 1513 C C . ARG A 1 193 ? 15.303 7.345 -3.633 1.00 94.38 193 ARG A C 1
ATOM 1515 O O . ARG A 1 193 ? 16.198 7.345 -2.797 1.00 94.38 193 ARG A O 1
ATOM 1522 N N . GLU A 1 194 ? 14.863 8.456 -4.216 1.00 94.44 194 GLU A N 1
ATOM 1523 C CA . GLU A 1 194 ? 15.397 9.785 -3.898 1.00 94.44 194 GLU A CA 1
ATOM 1524 C C . GLU A 1 194 ? 15.141 10.178 -2.432 1.00 94.44 194 GLU A C 1
ATOM 1526 O O . GLU A 1 194 ? 16.024 10.706 -1.755 1.00 94.44 194 GLU A O 1
ATOM 1531 N N . LEU A 1 195 ? 13.954 9.866 -1.904 1.00 91.56 195 LEU A N 1
ATOM 1532 C CA . LEU A 1 195 ? 13.579 10.222 -0.536 1.00 91.56 195 LEU A CA 1
ATOM 1533 C C . LEU A 1 195 ? 14.333 9.414 0.533 1.00 91.56 195 LEU A C 1
ATOM 1535 O O . LEU A 1 195 ? 14.733 9.969 1.562 1.00 91.56 195 LEU A O 1
ATOM 1539 N N . PHE A 1 196 ? 14.483 8.107 0.315 1.00 88.62 196 PHE A N 1
ATOM 1540 C CA . PHE A 1 196 ? 15.014 7.164 1.305 1.00 88.62 196 PHE A CA 1
ATOM 1541 C C . PHE A 1 196 ? 16.503 6.838 1.099 1.00 88.62 196 PHE A C 1
ATOM 1543 O O . PHE A 1 196 ? 17.212 6.575 2.073 1.00 88.62 196 PHE A O 1
ATOM 1550 N N . GLY A 1 197 ? 16.982 6.878 -0.145 1.00 89.88 197 GLY A N 1
ATOM 1551 C CA . GLY A 1 197 ? 18.322 6.457 -0.547 1.00 89.88 197 GLY A CA 1
ATOM 1552 C C . GLY A 1 197 ? 18.480 4.938 -0.686 1.00 89.88 197 GLY A C 1
ATOM 1553 O O . GLY A 1 197 ? 17.768 4.151 -0.064 1.00 89.88 197 GLY A O 1
ATOM 1554 N N . ASP A 1 198 ? 19.466 4.522 -1.484 1.00 91.12 198 ASP A N 1
ATOM 1555 C CA . ASP A 1 198 ? 19.699 3.120 -1.866 1.00 91.12 198 ASP A CA 1
ATOM 1556 C C . ASP A 1 198 ? 19.882 2.187 -0.660 1.00 91.12 198 ASP A C 1
ATOM 1558 O O . ASP A 1 198 ? 19.315 1.097 -0.630 1.00 91.12 198 ASP A O 1
ATOM 1562 N N . THR A 1 199 ? 20.604 2.631 0.376 1.00 86.56 199 THR A N 1
ATOM 1563 C CA . THR A 1 199 ? 20.817 1.843 1.602 1.00 86.56 199 THR A CA 1
ATOM 1564 C C . THR A 1 199 ? 19.508 1.485 2.299 1.00 86.56 199 THR A C 1
ATOM 1566 O O . THR A 1 199 ? 19.379 0.386 2.821 1.00 86.56 199 THR A O 1
ATOM 1569 N N . ALA A 1 200 ? 18.535 2.398 2.310 1.00 84.94 200 ALA A N 1
ATOM 1570 C CA . ALA A 1 200 ? 17.243 2.166 2.946 1.00 84.94 200 ALA A CA 1
ATOM 1571 C C . ALA A 1 200 ? 16.317 1.274 2.106 1.00 84.94 200 ALA A C 1
ATOM 1573 O O . ALA A 1 200 ? 15.393 0.675 2.651 1.00 84.94 200 ALA A O 1
ATOM 1574 N N . LEU A 1 201 ? 16.539 1.198 0.790 1.00 87.12 201 LEU A N 1
ATOM 1575 C CA . LEU A 1 201 ? 15.803 0.288 -0.084 1.00 87.12 201 LEU A CA 1
ATOM 1576 C C . LEU A 1 201 ? 16.349 -1.145 -0.022 1.00 87.12 201 LEU A C 1
ATOM 1578 O O . LEU A 1 201 ? 15.578 -2.090 -0.199 1.00 87.12 201 LEU A O 1
ATOM 1582 N N . GLY A 1 202 ? 17.647 -1.313 0.238 1.00 88.62 202 GLY A N 1
ATOM 1583 C CA . GLY A 1 202 ? 18.273 -2.628 0.384 1.00 88.62 202 GLY A CA 1
ATOM 1584 C C . GLY A 1 202 ? 18.019 -3.532 -0.827 1.00 88.62 202 GLY A C 1
ATOM 1585 O O . GLY A 1 202 ? 18.031 -3.076 -1.969 1.00 88.62 202 GLY A O 1
ATOM 1586 N N . GLU A 1 203 ? 17.725 -4.806 -0.575 1.00 90.38 203 GLU A N 1
ATOM 1587 C CA . GLU A 1 203 ? 17.494 -5.828 -1.610 1.00 90.38 203 GLU A CA 1
ATOM 1588 C C . GLU A 1 203 ? 16.329 -5.519 -2.567 1.00 90.38 203 GLU A C 1
ATOM 1590 O O . GLU A 1 203 ? 16.347 -5.934 -3.726 1.00 90.38 203 GLU A O 1
ATOM 1595 N N . THR A 1 204 ? 15.333 -4.732 -2.138 1.00 93.12 204 THR A N 1
ATOM 1596 C CA . THR A 1 204 ? 14.217 -4.360 -3.024 1.00 93.12 204 THR A CA 1
ATOM 1597 C C . THR A 1 204 ? 14.672 -3.495 -4.198 1.00 93.12 204 THR A C 1
ATOM 1599 O O . THR A 1 204 ? 14.021 -3.503 -5.240 1.00 93.12 204 THR A O 1
ATOM 1602 N N . LEU A 1 205 ? 15.784 -2.762 -4.058 1.00 94.50 205 LEU A N 1
ATOM 1603 C CA . LEU A 1 205 ? 16.348 -1.974 -5.151 1.00 94.50 205 LEU A CA 1
ATOM 1604 C C . LEU A 1 205 ? 16.806 -2.875 -6.296 1.00 94.50 205 LEU A C 1
ATOM 1606 O O . LEU A 1 205 ? 16.519 -2.587 -7.458 1.00 94.50 205 LEU A O 1
ATOM 1610 N N . ASP A 1 206 ? 17.497 -3.961 -5.970 1.00 95.25 206 ASP A N 1
ATOM 1611 C CA . ASP A 1 206 ? 18.009 -4.893 -6.969 1.00 95.25 206 ASP A CA 1
ATOM 1612 C C . ASP A 1 206 ? 16.878 -5.729 -7.575 1.00 95.25 206 ASP A C 1
ATOM 1614 O O . ASP A 1 206 ? 16.852 -5.925 -8.789 1.00 95.25 206 ASP A O 1
ATOM 1618 N N . ALA A 1 207 ? 15.872 -6.095 -6.778 1.00 96.88 207 ALA A N 1
ATOM 1619 C CA . ALA A 1 207 ? 14.665 -6.749 -7.276 1.00 96.88 207 ALA A CA 1
ATOM 1620 C C . ALA A 1 207 ? 13.865 -5.860 -8.254 1.00 96.88 207 ALA A C 1
ATOM 1622 O O . ALA A 1 207 ? 13.403 -6.343 -9.289 1.00 96.88 207 ALA A O 1
ATOM 1623 N N . VAL A 1 208 ? 13.735 -4.549 -7.990 1.00 98.06 208 VAL A N 1
ATOM 1624 C CA . VAL A 1 208 ? 13.098 -3.614 -8.941 1.00 98.06 208 VAL A CA 1
ATOM 1625 C C . VAL A 1 208 ? 13.922 -3.474 -10.220 1.00 98.06 208 VAL A C 1
ATOM 1627 O O . VAL A 1 208 ? 13.358 -3.498 -11.313 1.00 98.06 208 VAL A O 1
ATOM 1630 N N . LYS A 1 20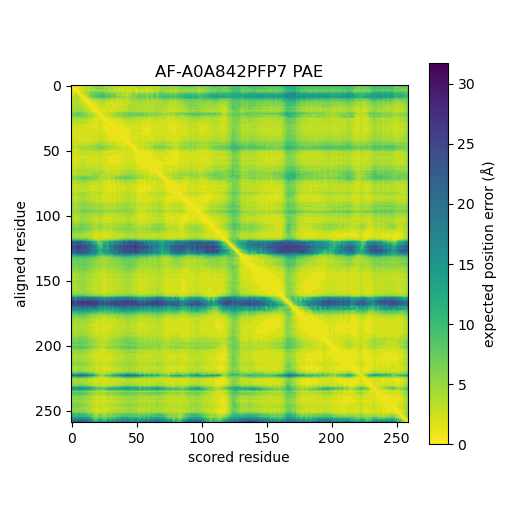9 ? 15.253 -3.364 -10.117 1.00 98.19 209 LYS A N 1
ATOM 1631 C CA . LYS A 1 209 ? 16.128 -3.323 -11.301 1.00 98.19 209 LYS A CA 1
ATOM 1632 C C . LYS A 1 209 ? 15.998 -4.589 -12.147 1.00 98.19 209 LYS A C 1
ATOM 1634 O O . LYS A 1 209 ? 15.963 -4.475 -13.369 1.00 98.19 209 LYS A O 1
ATOM 1639 N N . LEU A 1 210 ? 15.904 -5.759 -11.511 1.00 98.38 210 LEU A N 1
ATOM 1640 C CA . LEU A 1 210 ? 15.674 -7.032 -12.189 1.00 98.38 210 LEU A CA 1
ATOM 1641 C C . LEU A 1 210 ? 14.327 -7.036 -12.921 1.00 98.38 210 LEU A C 1
ATOM 1643 O O . LEU A 1 210 ? 14.273 -7.347 -14.103 1.00 98.38 210 LEU A O 1
ATOM 1647 N N . ALA A 1 211 ? 13.241 -6.630 -12.262 1.00 98.19 211 ALA A N 1
ATOM 1648 C CA . ALA A 1 211 ? 11.935 -6.548 -12.917 1.00 98.19 211 ALA A CA 1
ATOM 1649 C C . ALA A 1 211 ? 11.964 -5.644 -14.163 1.00 98.19 211 ALA A C 1
ATOM 1651 O O . ALA A 1 211 ? 11.466 -6.028 -15.224 1.00 98.19 211 ALA A O 1
ATOM 1652 N N . ARG A 1 212 ? 12.615 -4.478 -14.046 1.00 97.88 212 ARG A N 1
ATOM 1653 C CA . ARG A 1 212 ? 12.789 -3.519 -15.146 1.00 97.88 212 ARG A CA 1
ATOM 1654 C C . ARG A 1 212 ? 13.656 -4.062 -16.275 1.00 97.88 212 ARG A C 1
ATOM 1656 O O . ARG A 1 212 ? 13.333 -3.822 -17.435 1.00 97.88 212 ARG A O 1
ATOM 1663 N N . SER A 1 213 ? 14.719 -4.816 -15.980 1.00 97.69 213 SER A N 1
ATOM 1664 C CA . SER A 1 213 ? 15.549 -5.435 -17.025 1.00 97.69 213 SER A CA 1
ATOM 1665 C C . SER A 1 213 ? 14.813 -6.536 -17.794 1.00 97.69 213 SER A C 1
ATOM 1667 O O . SER A 1 213 ? 15.151 -6.792 -18.946 1.00 97.69 213 SER A O 1
ATOM 1669 N N . LEU A 1 214 ? 13.783 -7.134 -17.187 1.00 96.94 214 LEU A N 1
ATOM 1670 C CA . LEU A 1 214 ? 12.866 -8.088 -17.818 1.00 96.94 214 LEU A CA 1
ATOM 1671 C C . LEU A 1 214 ? 11.672 -7.410 -18.522 1.00 96.94 214 LEU A C 1
ATOM 1673 O O . LEU A 1 214 ? 10.798 -8.097 -19.042 1.00 96.94 214 LEU A O 1
ATOM 1677 N N . GLY A 1 215 ? 11.616 -6.074 -18.543 1.00 95.94 215 GLY A N 1
ATOM 1678 C CA . GLY A 1 215 ? 10.600 -5.305 -19.268 1.00 95.94 215 GLY A CA 1
ATOM 1679 C C . GLY A 1 215 ? 9.349 -4.927 -18.468 1.00 95.94 215 GLY A C 1
ATOM 1680 O O . GLY A 1 215 ? 8.432 -4.343 -19.040 1.00 95.94 215 GLY A O 1
ATOM 1681 N N . SER A 1 216 ? 9.294 -5.212 -17.163 1.00 97.94 216 SER A N 1
ATOM 1682 C CA . SER A 1 216 ? 8.190 -4.787 -16.295 1.00 97.94 216 SER A CA 1
ATOM 1683 C C . SER A 1 216 ? 8.550 -3.543 -15.488 1.00 97.94 216 SER A C 1
ATOM 1685 O O . SER A 1 216 ? 9.627 -3.468 -14.902 1.00 97.94 216 SER A O 1
ATOM 1687 N N . CYS A 1 217 ? 7.605 -2.617 -15.322 1.00 98.31 217 CYS A N 1
ATOM 1688 C CA . CYS A 1 217 ? 7.700 -1.626 -14.249 1.00 98.31 217 CYS A CA 1
ATOM 1689 C C . CYS A 1 217 ? 7.692 -2.324 -12.883 1.00 98.31 217 CYS A C 1
ATOM 1691 O O . CYS A 1 217 ? 7.108 -3.406 -12.746 1.00 98.31 217 CYS A O 1
ATOM 1693 N N . ALA A 1 218 ? 8.265 -1.701 -11.857 1.00 98.31 218 ALA A N 1
ATOM 1694 C CA . ALA A 1 218 ? 8.147 -2.222 -10.501 1.00 98.31 218 ALA A CA 1
ATOM 1695 C C . ALA A 1 218 ? 8.328 -1.153 -9.426 1.00 98.31 218 ALA A C 1
ATOM 1697 O O . ALA A 1 218 ? 9.104 -0.207 -9.566 1.00 98.31 218 ALA A O 1
ATOM 1698 N N . LYS A 1 219 ? 7.642 -1.360 -8.301 1.00 97.62 219 LYS A N 1
ATOM 1699 C CA . LYS A 1 219 ? 7.846 -0.598 -7.066 1.00 97.62 219 LYS A CA 1
ATOM 1700 C C . LYS A 1 219 ? 7.616 -1.467 -5.838 1.00 97.62 219 LYS A C 1
ATOM 1702 O O . LYS A 1 219 ? 6.976 -2.509 -5.910 1.00 97.62 219 LYS A O 1
ATOM 1707 N N . GLN A 1 220 ? 8.062 -0.992 -4.681 1.00 94.62 220 GLN A N 1
ATOM 1708 C CA . GLN A 1 220 ? 7.786 -1.640 -3.398 1.00 94.62 220 GLN A CA 1
ATOM 1709 C C . GLN A 1 220 ? 6.287 -1.601 -3.042 1.00 94.62 220 GLN A C 1
ATOM 1711 O O . GLN A 1 220 ? 5.617 -0.583 -3.269 1.00 94.62 220 GLN A O 1
ATOM 1716 N N . CYS A 1 221 ? 5.783 -2.669 -2.416 1.00 91.75 221 CYS A N 1
ATOM 1717 C CA . CYS A 1 221 ? 4.443 -2.703 -1.808 1.00 91.75 221 CYS A CA 1
ATOM 1718 C C . CYS A 1 221 ? 4.381 -1.886 -0.506 1.00 91.75 221 CYS A C 1
ATOM 1720 O O . CYS A 1 221 ? 3.349 -1.320 -0.165 1.00 91.75 221 CYS A O 1
ATOM 1722 N N . GLY A 1 222 ? 5.518 -1.775 0.183 1.00 83.75 222 GLY A N 1
ATOM 1723 C CA . GLY A 1 222 ? 5.683 -1.085 1.456 1.00 83.75 222 GLY A CA 1
ATOM 1724 C C . GLY A 1 222 ? 7.135 -1.170 1.927 1.00 83.75 222 GLY A C 1
ATOM 1725 O O . GLY A 1 222 ? 8.042 -1.455 1.144 1.00 83.75 222 GLY A O 1
ATOM 1726 N N . SER A 1 223 ? 7.371 -0.930 3.213 1.00 71.06 223 SER A N 1
ATOM 1727 C CA . SER A 1 223 ? 8.682 -1.147 3.833 1.00 71.06 223 SER A CA 1
ATOM 1728 C C . SER A 1 223 ? 8.748 -2.596 4.330 1.00 71.06 223 SER A C 1
ATOM 1730 O O . SER A 1 223 ? 8.219 -2.884 5.399 1.00 71.06 223 SER A O 1
ATOM 1732 N N . GLY A 1 224 ? 9.316 -3.519 3.546 1.00 71.38 224 GLY A N 1
ATOM 1733 C CA . GLY A 1 224 ? 9.465 -4.901 4.020 1.00 71.38 224 GLY A CA 1
ATOM 1734 C C . GLY A 1 224 ? 10.020 -5.947 3.054 1.00 71.38 224 GLY A C 1
ATOM 1735 O O . GLY A 1 224 ? 10.243 -7.055 3.491 1.00 71.38 224 GLY A O 1
ATOM 1736 N N . GLY A 1 225 ? 10.294 -5.667 1.778 1.00 87.94 225 GLY A N 1
ATOM 1737 C CA . GLY A 1 225 ? 10.887 -6.704 0.906 1.00 87.94 225 GLY A CA 1
ATOM 1738 C C . GLY A 1 225 ? 9.921 -7.352 -0.084 1.00 87.94 225 GLY A C 1
ATOM 1739 O O . GLY A 1 225 ? 10.221 -8.415 -0.609 1.00 87.94 225 GLY A O 1
ATOM 1740 N N . SER A 1 226 ? 8.779 -6.719 -0.365 1.00 94.56 226 SER A N 1
ATOM 1741 C CA . SER A 1 226 ? 7.931 -7.054 -1.517 1.00 94.56 226 SER A CA 1
ATOM 1742 C C . SER A 1 226 ? 7.932 -5.939 -2.542 1.00 94.56 226 SER A C 1
ATOM 1744 O O . SER A 1 226 ? 7.912 -4.751 -2.194 1.00 94.56 226 SER A O 1
ATOM 1746 N N . ILE A 1 227 ? 7.873 -6.334 -3.805 1.00 97.19 227 ILE A N 1
ATOM 1747 C CA . ILE A 1 227 ? 7.668 -5.455 -4.946 1.00 97.19 227 ILE A CA 1
ATOM 1748 C C . ILE A 1 227 ? 6.502 -5.973 -5.784 1.00 97.19 227 ILE A C 1
ATOM 1750 O O . ILE A 1 227 ? 6.181 -7.161 -5.759 1.00 97.19 227 ILE A O 1
ATOM 1754 N N . PHE A 1 228 ? 5.883 -5.082 -6.542 1.00 97.44 228 PHE A N 1
ATOM 1755 C CA . PHE A 1 228 ? 4.850 -5.429 -7.506 1.00 97.44 228 PHE A CA 1
ATOM 1756 C C . PHE A 1 228 ? 5.027 -4.632 -8.792 1.00 97.44 228 PHE A C 1
ATOM 1758 O O . PHE A 1 228 ? 5.677 -3.580 -8.802 1.00 97.44 228 PHE A O 1
ATOM 1765 N N . GLY A 1 229 ? 4.400 -5.120 -9.856 1.00 97.38 229 GLY A N 1
ATOM 1766 C CA . GLY A 1 229 ? 4.369 -4.470 -11.157 1.00 97.38 229 GLY A CA 1
ATOM 1767 C C . GLY A 1 229 ? 3.210 -4.962 -12.014 1.00 97.38 229 GLY A C 1
ATOM 1768 O O . GLY A 1 229 ? 2.391 -5.775 -11.578 1.00 97.38 229 GLY A O 1
ATOM 1769 N N . LEU A 1 230 ? 3.143 -4.447 -13.240 1.00 96.19 230 LEU A N 1
ATOM 1770 C CA . LEU A 1 230 ? 2.213 -4.923 -14.262 1.00 96.19 230 LEU A CA 1
ATOM 1771 C C . LEU A 1 230 ? 2.870 -6.063 -15.042 1.00 96.19 230 LEU A C 1
ATOM 1773 O O . LEU A 1 230 ? 4.073 -6.031 -15.266 1.00 96.19 230 LEU A O 1
ATOM 1777 N N . ILE A 1 231 ? 2.104 -7.058 -15.480 1.00 94.62 231 ILE A N 1
ATOM 1778 C CA . ILE A 1 231 ? 2.601 -8.088 -16.398 1.00 94.62 231 ILE A CA 1
ATOM 1779 C C . ILE A 1 231 ? 2.614 -7.485 -17.812 1.00 94.62 231 ILE A C 1
ATOM 1781 O O . ILE A 1 231 ? 1.528 -7.257 -18.355 1.00 94.62 231 ILE A O 1
ATOM 1785 N N . PRO A 1 232 ? 3.790 -7.221 -18.419 1.00 91.62 232 PRO A N 1
ATOM 1786 C CA . PRO A 1 232 ? 3.861 -6.732 -19.789 1.00 91.62 232 PRO A CA 1
ATOM 1787 C C . PRO A 1 232 ? 3.509 -7.844 -20.787 1.00 91.62 232 PRO A C 1
ATOM 1789 O O . PRO A 1 232 ? 3.492 -9.034 -20.452 1.00 91.62 232 PRO A O 1
ATOM 1792 N N . ASP A 1 233 ? 3.270 -7.455 -22.036 1.00 82.94 233 ASP A N 1
ATOM 1793 C CA . ASP A 1 233 ? 3.207 -8.409 -23.140 1.00 82.94 233 ASP A CA 1
ATOM 1794 C C . ASP A 1 233 ? 4.592 -9.018 -23.404 1.00 82.94 233 ASP A C 1
ATOM 1796 O O . ASP A 1 233 ? 5.617 -8.348 -23.272 1.00 82.94 233 ASP A O 1
ATOM 1800 N N . GLY A 1 234 ? 4.623 -10.290 -23.806 1.00 86.94 234 GLY A N 1
ATOM 1801 C CA . GLY A 1 234 ? 5.857 -11.009 -24.125 1.00 86.94 234 GLY A CA 1
ATOM 1802 C C . GLY A 1 234 ? 6.144 -12.172 -23.179 1.00 86.94 234 GLY A C 1
ATOM 1803 O O . GLY A 1 234 ? 5.233 -12.836 -22.683 1.00 86.94 234 GLY A O 1
ATOM 1804 N N . ASP A 1 235 ? 7.427 -12.450 -22.971 1.00 92.69 235 ASP A N 1
ATOM 1805 C CA . ASP A 1 235 ? 7.930 -13.616 -22.243 1.00 92.69 235 ASP A CA 1
ATOM 1806 C C . ASP A 1 235 ? 8.118 -13.379 -20.739 1.00 92.69 235 ASP A C 1
ATOM 1808 O O . ASP A 1 235 ? 8.470 -14.322 -20.031 1.00 92.69 235 ASP A O 1
ATOM 1812 N N . PHE A 1 236 ? 7.818 -12.177 -20.223 1.00 94.94 236 PHE A N 1
ATOM 1813 C CA . PHE A 1 236 ? 7.979 -11.831 -18.803 1.00 94.94 236 PHE A CA 1
ATOM 1814 C C . PHE A 1 236 ? 7.394 -12.893 -17.866 1.00 94.94 236 PHE A C 1
ATOM 1816 O O . PHE A 1 236 ? 8.080 -13.368 -16.967 1.00 94.94 236 PHE A O 1
ATOM 1823 N N . GLY A 1 237 ? 6.152 -13.333 -18.102 1.00 92.25 237 GLY A N 1
ATOM 1824 C CA . GLY A 1 237 ? 5.511 -14.355 -17.266 1.00 92.25 237 GLY A CA 1
ATOM 1825 C C . GLY A 1 237 ? 6.221 -15.717 -17.274 1.00 92.25 237 GLY A C 1
ATOM 1826 O O . GLY A 1 237 ? 6.075 -16.477 -16.320 1.00 92.25 237 GLY A O 1
ATOM 1827 N N . ALA A 1 238 ? 7.001 -16.020 -18.316 1.00 93.62 238 ALA A N 1
ATOM 1828 C CA . ALA A 1 238 ? 7.782 -17.248 -18.427 1.00 93.62 238 ALA A CA 1
ATOM 1829 C C . ALA A 1 238 ? 9.181 -17.112 -17.803 1.00 93.62 238 ALA A C 1
ATOM 1831 O O . ALA A 1 238 ? 9.652 -18.054 -17.169 1.00 93.62 238 ALA A O 1
ATOM 1832 N N . VAL A 1 239 ? 9.836 -15.955 -17.955 1.00 97.06 239 VAL A N 1
ATOM 1833 C CA . VAL A 1 239 ? 11.221 -15.744 -17.489 1.00 97.06 239 VAL A CA 1
ATOM 1834 C C . VAL A 1 239 ? 11.307 -15.220 -16.054 1.00 97.06 239 VAL A C 1
ATOM 1836 O O . VAL A 1 239 ? 12.243 -15.561 -15.330 1.00 97.06 239 VAL A O 1
ATOM 1839 N N . ALA A 1 240 ? 10.325 -14.430 -15.605 1.00 97.38 240 ALA A N 1
ATOM 1840 C CA . ALA A 1 240 ? 10.349 -13.797 -14.289 1.00 97.38 240 ALA A CA 1
ATOM 1841 C C . ALA A 1 240 ? 10.384 -14.802 -13.124 1.00 97.38 240 ALA A C 1
ATOM 1843 O O . ALA A 1 240 ? 11.190 -14.589 -12.217 1.00 97.38 240 ALA A O 1
ATOM 1844 N N . PRO A 1 241 ? 9.611 -15.913 -13.119 1.00 97.56 241 PRO A N 1
ATOM 1845 C CA . PRO A 1 241 ? 9.663 -16.874 -12.018 1.00 97.56 241 PRO A CA 1
ATOM 1846 C C . PRO A 1 241 ? 11.072 -17.423 -11.768 1.00 97.56 241 PRO A C 1
ATOM 1848 O O . PRO A 1 241 ? 11.519 -17.475 -10.623 1.00 97.56 241 PRO A O 1
ATOM 1851 N N . GLN A 1 242 ? 11.788 -17.790 -12.838 1.00 97.81 242 GLN A N 1
ATOM 1852 C CA . GLN A 1 242 ? 13.158 -18.286 -12.728 1.00 97.81 242 GLN A CA 1
ATOM 1853 C C . GLN A 1 242 ? 14.105 -17.177 -12.255 1.00 97.81 242 GLN A C 1
ATOM 1855 O O . GLN A 1 242 ? 14.849 -17.385 -11.300 1.00 97.81 242 GLN A O 1
ATOM 1860 N N . ALA A 1 243 ? 14.038 -15.994 -12.867 1.00 98.00 243 ALA A N 1
ATOM 1861 C CA . ALA A 1 243 ? 14.919 -14.880 -12.533 1.00 98.00 243 ALA A CA 1
ATOM 1862 C C . ALA A 1 243 ? 14.779 -14.427 -11.066 1.00 98.00 243 ALA A C 1
ATOM 1864 O O . ALA A 1 243 ? 15.780 -14.194 -10.390 1.00 98.00 243 ALA A O 1
ATOM 1865 N N . PHE A 1 244 ? 13.552 -14.345 -10.537 1.00 97.81 244 PHE A N 1
ATOM 1866 C CA . PHE A 1 244 ? 13.333 -14.041 -9.119 1.00 97.81 244 PHE A CA 1
ATOM 1867 C C . PHE A 1 244 ? 13.795 -15.181 -8.206 1.00 97.81 244 PHE A C 1
ATOM 1869 O O . PHE A 1 244 ? 14.401 -14.923 -7.166 1.00 97.81 244 PHE A O 1
ATOM 1876 N N . SER A 1 245 ? 13.587 -16.440 -8.603 1.00 97.06 245 SER A N 1
ATOM 1877 C CA . SER A 1 245 ? 14.079 -17.585 -7.832 1.00 97.06 245 SER A CA 1
ATOM 1878 C C . SER A 1 245 ? 15.608 -17.600 -7.719 1.00 97.06 245 SER A C 1
ATOM 1880 O O . SER A 1 245 ? 16.124 -18.002 -6.677 1.00 97.06 245 SER A O 1
ATOM 1882 N N . GLU A 1 246 ? 16.337 -17.165 -8.750 1.00 97.00 246 GLU A N 1
ATOM 1883 C CA . GLU A 1 246 ? 17.808 -17.096 -8.750 1.00 97.00 246 GLU A CA 1
ATOM 1884 C C . GLU A 1 246 ? 18.358 -16.093 -7.725 1.00 97.00 246 GLU A C 1
ATOM 1886 O O . GLU A 1 246 ? 19.454 -16.294 -7.201 1.00 97.00 246 GLU A O 1
ATOM 1891 N N . ILE A 1 247 ? 17.582 -15.061 -7.374 1.00 94.69 247 ILE A N 1
ATOM 1892 C CA . ILE A 1 247 ? 17.918 -14.117 -6.297 1.00 94.69 247 ILE A CA 1
ATOM 1893 C C . ILE A 1 247 ? 17.274 -14.485 -4.948 1.00 94.69 247 ILE A C 1
ATOM 1895 O O . ILE A 1 247 ? 17.377 -13.722 -3.992 1.00 94.69 247 ILE A O 1
ATOM 1899 N N . GLY A 1 248 ? 16.620 -15.648 -4.847 1.00 94.12 248 GLY A N 1
ATOM 1900 C CA . GLY A 1 248 ? 15.989 -16.136 -3.614 1.00 94.12 248 GLY A CA 1
ATOM 1901 C C . GLY A 1 248 ? 14.615 -15.529 -3.306 1.00 94.12 248 GLY A C 1
ATOM 1902 O O . GLY A 1 248 ? 14.160 -15.590 -2.164 1.00 94.12 248 GLY A O 1
ATOM 1903 N N . TRP A 1 249 ? 13.956 -14.938 -4.303 1.00 95.56 249 TRP A N 1
ATOM 1904 C CA . TRP A 1 249 ? 12.640 -14.316 -4.169 1.00 95.56 249 TRP A CA 1
ATOM 1905 C C . TRP A 1 249 ? 11.532 -15.245 -4.670 1.00 95.56 249 TRP A C 1
ATOM 1907 O O . TRP A 1 249 ? 11.712 -16.021 -5.608 1.00 95.56 249 TRP A O 1
ATOM 1917 N N . GLN A 1 250 ? 10.358 -15.148 -4.051 1.00 95.12 250 GLN A N 1
ATOM 1918 C CA . GLN A 1 250 ? 9.152 -15.850 -4.481 1.00 95.12 250 GLN A CA 1
ATOM 1919 C C . GLN A 1 250 ? 8.343 -14.948 -5.408 1.00 95.12 250 GLN A C 1
ATOM 1921 O O . GLN A 1 250 ? 8.059 -13.806 -5.057 1.00 95.12 250 GLN A O 1
ATOM 1926 N N . PHE A 1 251 ? 7.973 -15.460 -6.583 1.00 96.31 251 PHE A N 1
ATOM 1927 C CA . PHE A 1 251 ? 7.190 -14.745 -7.592 1.00 96.31 251 PHE A CA 1
ATOM 1928 C C . PHE A 1 251 ? 5.761 -15.294 -7.664 1.00 96.31 251 PHE A C 1
ATOM 1930 O O . PHE A 1 251 ? 5.559 -16.506 -7.747 1.00 96.31 251 PHE A O 1
ATOM 1937 N N . CYS A 1 252 ? 4.775 -14.400 -7.693 1.00 94.44 252 CYS A N 1
ATOM 1938 C CA . CYS A 1 252 ? 3.362 -14.718 -7.847 1.00 94.44 252 CYS A CA 1
ATOM 1939 C C . CYS A 1 252 ?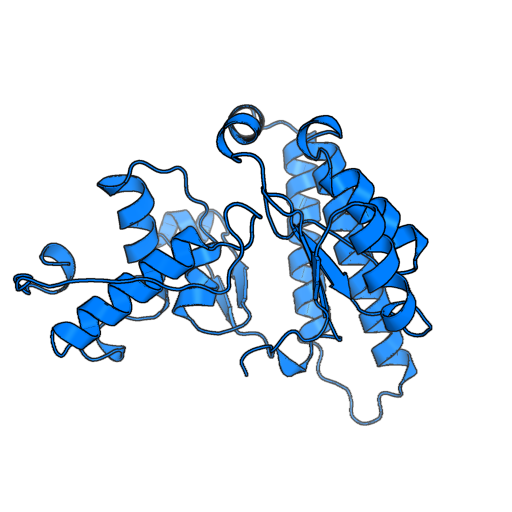 2.726 -13.816 -8.914 1.00 94.44 252 CYS A C 1
ATOM 1941 O O . CYS A 1 252 ? 2.809 -12.592 -8.841 1.00 94.44 252 CYS A O 1
ATOM 1943 N N . SER A 1 253 ? 2.064 -14.425 -9.898 1.00 92.44 253 SER A N 1
ATOM 1944 C CA . SER A 1 253 ? 1.311 -13.725 -10.956 1.00 92.44 253 SER A CA 1
ATOM 1945 C C . SER A 1 253 ? -0.181 -14.073 -10.974 1.00 92.44 253 SER A C 1
ATOM 1947 O O . SER A 1 253 ? -0.961 -13.405 -11.647 1.00 92.44 253 SER A O 1
ATOM 1949 N N . ASN A 1 254 ? -0.596 -15.077 -10.198 1.00 86.25 254 ASN A N 1
ATOM 1950 C CA . ASN A 1 254 ? -2.000 -15.437 -10.017 1.00 86.25 254 ASN A CA 1
ATOM 1951 C C . ASN A 1 254 ? -2.572 -14.629 -8.851 1.00 86.25 254 ASN A C 1
ATOM 1953 O O . ASN A 1 254 ? -2.785 -15.155 -7.761 1.00 86.25 254 ASN A O 1
ATOM 1957 N N . ILE A 1 255 ? -2.738 -13.326 -9.069 1.00 83.81 255 ILE A N 1
ATOM 1958 C CA . ILE A 1 255 ? -3.305 -12.423 -8.070 1.00 83.81 255 ILE A CA 1
ATOM 1959 C C . ILE A 1 255 ? -4.812 -12.367 -8.282 1.00 83.81 255 ILE A C 1
ATOM 1961 O O . ILE A 1 255 ? -5.287 -11.845 -9.290 1.00 83.81 255 ILE A O 1
ATOM 1965 N N . GLU A 1 256 ? -5.555 -12.900 -7.319 1.00 76.88 256 GLU A N 1
ATOM 1966 C CA . GLU A 1 256 ? -6.993 -12.690 -7.244 1.00 76.88 256 GLU A CA 1
ATOM 1967 C C . GLU A 1 256 ? -7.255 -11.286 -6.709 1.00 76.88 256 GLU A C 1
ATOM 1969 O O . GLU A 1 256 ? -6.823 -10.916 -5.616 1.00 76.88 256 GLU A O 1
ATOM 1974 N N . VAL A 1 257 ? -7.945 -10.485 -7.512 1.00 68.88 257 VAL A N 1
ATOM 1975 C CA . VAL A 1 257 ? -8.409 -9.165 -7.111 1.00 68.88 257 VAL A CA 1
ATOM 1976 C C . VAL A 1 257 ? -9.872 -9.331 -6.726 1.00 68.88 257 VAL A C 1
ATOM 1978 O O . VAL A 1 257 ? -10.684 -9.694 -7.576 1.00 68.88 257 VAL A O 1
ATOM 1981 N N . ALA A 1 258 ? -10.191 -9.139 -5.444 1.00 61.25 258 ALA A N 1
ATOM 1982 C CA . ALA A 1 258 ? -11.568 -9.210 -4.968 1.00 61.25 258 ALA A CA 1
ATOM 1983 C C . ALA A 1 258 ? -12.421 -8.169 -5.716 1.00 61.25 258 ALA A C 1
ATOM 1985 O O . ALA A 1 258 ? -12.049 -6.992 -5.770 1.00 61.25 258 ALA A O 1
ATOM 1986 N N . LEU A 1 259 ? -13.505 -8.644 -6.337 1.00 50.41 259 LEU A N 1
ATOM 1987 C CA . LEU A 1 259 ? -14.512 -7.856 -7.052 1.00 50.41 259 LEU A CA 1
ATOM 1988 C C . LEU A 1 259 ? -15.737 -7.631 -6.169 1.00 50.41 259 LEU A C 1
ATOM 1990 O O . LEU A 1 259 ? -16.120 -8.594 -5.464 1.00 50.41 259 LEU A O 1
#

Solvent-accessible surface area (backbone atoms only — not comparable to full-atom values): 14984 Å² total; per-residue (Å²): 104,42,92,80,70,76,45,85,83,70,95,81,87,88,85,88,86,76,89,62,62,66,57,20,23,73,52,46,66,52,48,51,51,48,52,50,51,53,49,53,33,54,77,64,77,44,63,75,83,81,46,52,38,66,55,49,22,53,50,47,53,46,44,39,42,72,74,66,65,43,94,77,77,89,58,67,34,42,41,68,44,62,64,43,45,65,51,76,43,71,50,64,69,47,29,74,73,73,72,50,56,51,75,42,81,47,73,58,88,63,57,73,60,44,34,41,36,28,46,83,64,33,64,77,51,76,78,68,51,65,64,53,56,54,40,57,76,66,61,37,64,69,59,53,51,47,51,51,51,48,52,48,39,54,53,51,48,50,50,64,62,64,56,76,82,56,94,83,71,52,74,66,59,58,53,48,52,51,51,52,50,36,51,41,39,33,49,47,34,54,49,47,40,69,75,62,32,68,82,72,47,45,71,49,50,56,52,33,51,50,38,43,75,61,66,20,40,27,26,65,65,46,70,12,38,22,33,34,33,50,63,53,90,76,60,40,83,71,51,45,51,57,58,36,45,76,75,57,25,52,64,48,62,88,70,85,73,68,125

Radius of gyration: 19.8 Å; Cα contacts (8 Å, |Δi|>4): 311; chains: 1; bounding box: 45×41×58 Å

Nearest PDB structures (foldseek):
  8otz-assembly1_F5  TM=3.753E-01  e=3.259E+00  Bos taurus
  7xp7-assembly2_D  TM=5.008E-01  e=9.030E+00  Streptomyces filamentosus NRRL 11379

pLDDT: mean 89.72, std 10.67, range [50.12, 98.56]

Secondary structure (DSSP, 8-state):
-HHHH--PPPP--------SPTTSSS-HHHHHHHHHHHHHHHHTT--GGGS-HHHHHHHHHHIIIIIS-----SSTHHHHHHTSEEEEE--HHHHHHHS--EEEEE-GGGSPPEEEEEESSPPPGGGTSHHHHHHHHTT-HHHHHHHHHHHHHHHHHHHHHHS---TT--HHHHHHHHHHHHHHHHHHHHHHHHHH-HHHHTHHHHHHHHHHHTT---EESSSSSEEEEE--SSSHHHHHHHHHHHTTEEEE-------

Sequence (259 aa):
FEKRFGRTVSPFKAEVETTIPRQVGLSGSSAIETAFLLSLMAFHDLELDSISARELAELVLKIETEELGMVAGLQDRLPQSYGEMLHMDFDEKLMTKRGYGVYTALDAGKLPRLWVAHAHSGEDSGKTHSKIAKRWENQDPQMIEIIGHLRGCAHSGKKILTQEKKNGENLDVELENVKDLASLIDTNFDLRRELFGDTALGETLDAVKLARSLGSCAKQCGSGGSIFGLIPDGDFGAVAPQAFSEIGWQFCSNIEVAL

Foldseek 3Di:
DCVLPVDDQDDDDDDDDDPPAPQFLLLPVLLVLLVVVVVSCVVVVHDLVVAALQRSLVVSVCCCCPVVVHDDDSPSSNCSSVVADWLWAPPPVCCVPPVGTDIDGADPVLDFQKKKKFANWWDDLVPQCPVVVVCVVVVPVLSVVLVVVLVVLSVVLRVLRPDDDDVPDDPVSSVVSLVSNLVSQQSNAVSVCVSRPPVQCPPVVVVQVLCVVLPWRKHRSGRTGMMMTHDDPDCCVVVVCVSCVVVRMHMDRPDDRRD